Protein AF-0000000080770402 (afdb_homodimer)

Solvent-accessible surface area (backbone atoms only — not comparable to full-atom values): 16899 Å² total; per-residue (Å²): 116,80,45,74,47,73,62,52,79,88,38,42,67,64,48,10,52,50,51,23,50,49,36,31,72,78,62,28,70,90,69,31,41,62,67,58,24,40,51,41,33,67,66,49,50,90,33,95,74,36,14,45,48,42,38,36,25,25,46,92,86,38,78,46,31,39,34,24,29,29,36,37,53,82,37,80,90,80,22,24,30,26,38,44,72,46,78,47,58,41,77,90,46,60,91,69,52,51,66,59,51,48,53,30,52,49,36,44,50,23,50,74,70,47,19,50,29,43,31,39,69,44,51,69,83,38,58,67,60,52,51,49,42,53,71,77,62,53,38,77,56,79,62,54,43,41,35,37,32,42,60,69,58,28,54,51,50,37,71,102,116,78,44,72,46,73,62,53,80,87,38,42,67,61,48,11,52,51,52,22,50,49,35,32,72,77,61,29,71,90,68,33,40,64,68,58,23,40,52,42,34,66,66,48,50,88,34,94,73,37,13,47,48,41,39,35,26,25,46,92,86,38,78,46,32,40,33,23,28,27,36,37,54,83,37,79,91,82,22,24,32,26,38,45,71,45,78,46,57,40,78,90,45,61,90,69,51,51,66,58,53,48,52,31,51,50,37,44,51,22,50,75,70,48,19,52,29,43,34,36,67,45,50,70,84,39,59,68,60,54,53,50,41,53,71,76,63,54,38,75,56,79,62,55,43,41,36,36,35,40,60,68,58,29,54,50,50,38,71,102

Organism: Chromobacterium violaceum (strain ATCC 12472 / DSM 30191 / JCM 1249 / CCUG 213 / NBRC 12614 / NCIMB 9131 / NCTC 9757 / MK) (NCBI:txid243365)

pLDDT: mean 95.45, std 3.23, range [83.5, 98.81]

Nearest PDB structures (foldseek):
  3i9s-assembly1_B  TM=9.562E-01  e=4.310E-18  Vibrio cholerae
  2fe7-assembly1_B  TM=8.164E-01  e=2.016E-13  Pseudomonas aeruginosa UCBPP-PA14
  8a9n-assembly1_B  TM=8.696E-01  e=4.941E-11  Acinetobacter baumannii
  8a9o-assembly1_A  TM=8.507E-01  e=2.059E-11  Acinetobacter baumannii
  4yfj-assembly1_A  TM=7.970E-01  e=1.329E-11  Pseudomonas aeruginosa

Radius of gyration: 19.39 Å; Cα contacts (8 Å, |Δi|>4): 618; chains: 2; bounding box: 42×57×45 Å

Structure (mmCIF, N/CA/C/O backbone):
data_AF-0000000080770402-model_v1
#
loop_
_entity.id
_entity.type
_entity.pdbx_description
1 polymer 'Probable acetyltransferase'
#
loop_
_atom_site.group_PDB
_atom_site.id
_atom_site.type_symbol
_atom_site.label_atom_id
_atom_site.label_alt_id
_atom_site.label_comp_id
_atom_site.label_asym_id
_atom_site.label_entity_id
_atom_site.label_seq_id
_atom_site.pdbx_PDB_ins_code
_atom_site.Cartn_x
_atom_site.Cartn_y
_atom_site.Cartn_z
_atom_site.occupancy
_atom_site.B_iso_or_equiv
_atom_site.auth_seq_id
_atom_site.auth_comp_id
_atom_site.auth_asym_id
_atom_site.auth_atom_id
_atom_site.pdbx_PDB_model_num
ATOM 1 N N . MET A 1 1 ? -9.969 -28.453 -7.789 1 88.5 1 MET A N 1
ATOM 2 C CA . MET A 1 1 ? -10.57 -27.219 -7.316 1 88.5 1 MET A CA 1
ATOM 3 C C . MET A 1 1 ? -9.523 -26.312 -6.66 1 88.5 1 MET A C 1
ATOM 5 O O . MET A 1 1 ? -8.602 -26.812 -6.008 1 88.5 1 MET A O 1
ATOM 9 N N . ILE A 1 2 ? -9.555 -25.016 -6.926 1 95 2 ILE A N 1
ATOM 10 C CA . ILE A 1 2 ? -8.586 -24.094 -6.352 1 95 2 ILE A CA 1
ATOM 11 C C . ILE A 1 2 ? -9.125 -23.531 -5.035 1 95 2 ILE A C 1
ATOM 13 O O . ILE A 1 2 ? -10.281 -23.109 -4.965 1 95 2 ILE A O 1
ATOM 17 N N . THR A 1 3 ? -8.375 -23.641 -3.99 1 96.88 3 THR A N 1
ATOM 18 C CA . THR A 1 3 ? -8.711 -23.047 -2.703 1 96.88 3 THR A CA 1
ATOM 19 C C . THR A 1 3 ? -7.754 -21.906 -2.361 1 96.88 3 THR A C 1
ATOM 21 O O . THR A 1 3 ? -6.633 -21.859 -2.873 1 96.88 3 THR A O 1
ATOM 24 N N . THR A 1 4 ? -8.242 -20.969 -1.589 1 98.06 4 THR A N 1
ATOM 25 C CA . THR A 1 4 ? -7.414 -19.859 -1.163 1 98.06 4 THR A CA 1
ATOM 26 C C . THR A 1 4 ? -7.414 -19.719 0.357 1 98.06 4 THR A C 1
ATOM 28 O O . THR A 1 4 ? -8.414 -20.031 1.011 1 98.06 4 THR A O 1
ATOM 31 N N . ARG A 1 5 ? -6.336 -19.297 0.905 1 98.06 5 ARG A N 1
ATOM 32 C CA . ARG A 1 5 ? -6.242 -19.016 2.334 1 98.06 5 ARG A CA 1
ATOM 33 C C . ARG A 1 5 ? -5.137 -18.016 2.619 1 98.06 5 ARG A C 1
ATOM 35 O O . ARG A 1 5 ? -4.188 -17.891 1.844 1 98.06 5 ARG A O 1
ATOM 42 N N . LEU A 1 6 ? -5.246 -17.391 3.756 1 98.25 6 LEU A N 1
ATOM 43 C CA . LEU A 1 6 ? -4.188 -16.484 4.195 1 98.25 6 LEU A CA 1
ATOM 44 C C . LEU A 1 6 ? -2.961 -17.266 4.648 1 98.25 6 LEU A C 1
ATOM 46 O O . LEU A 1 6 ? -3.084 -18.266 5.348 1 98.25 6 LEU A O 1
ATOM 50 N N . ALA A 1 7 ? -1.814 -16.812 4.238 1 98.12 7 ALA A N 1
ATOM 51 C CA . ALA A 1 7 ? -0.564 -17.391 4.73 1 98.12 7 ALA A CA 1
ATOM 52 C C . ALA A 1 7 ? -0.346 -17.047 6.203 1 98.12 7 ALA A C 1
ATOM 54 O O . ALA A 1 7 ? -0.859 -16.031 6.695 1 98.12 7 ALA A O 1
ATOM 55 N N . THR A 1 8 ? 0.328 -17.875 6.891 1 97.31 8 THR A N 1
ATOM 56 C CA . THR A 1 8 ? 0.759 -17.688 8.273 1 97.31 8 THR A CA 1
ATOM 57 C C . THR A 1 8 ? 2.273 -17.828 8.391 1 97.31 8 THR A C 1
ATOM 59 O O . THR A 1 8 ? 2.939 -18.25 7.438 1 97.31 8 THR A O 1
ATOM 62 N N . PRO A 1 9 ? 2.812 -17.453 9.539 1 97.19 9 PRO A N 1
ATOM 63 C CA . PRO A 1 9 ? 4.258 -17.609 9.711 1 97.19 9 PRO A CA 1
ATOM 64 C C . PRO A 1 9 ? 4.727 -19.047 9.484 1 97.19 9 PRO A C 1
ATOM 66 O O . PRO A 1 9 ? 5.875 -19.266 9.086 1 97.19 9 PRO A O 1
ATOM 69 N N . ALA A 1 10 ? 3.879 -19.984 9.609 1 97.31 10 ALA A N 1
ATOM 70 C CA . ALA A 1 10 ? 4.219 -21.375 9.367 1 97.31 10 ALA A CA 1
ATOM 71 C C . ALA A 1 10 ? 4.484 -21.625 7.887 1 97.31 10 ALA A C 1
ATOM 73 O O . ALA A 1 10 ? 5.078 -22.656 7.52 1 97.31 10 ALA A O 1
ATOM 74 N N . ASP A 1 11 ? 4.09 -20.703 7.035 1 97.31 11 ASP A N 1
ATOM 75 C CA . ASP A 1 11 ? 4.23 -20.859 5.594 1 97.31 11 ASP A CA 1
ATOM 76 C C . ASP A 1 11 ? 5.504 -20.203 5.082 1 97.31 11 ASP A C 1
ATOM 78 O O . ASP A 1 11 ? 5.734 -20.125 3.873 1 97.31 11 ASP A O 1
ATOM 82 N N . THR A 1 12 ? 6.348 -19.75 5.969 1 97.12 12 THR A N 1
ATOM 83 C CA . THR A 1 12 ? 7.492 -18.938 5.57 1 97.12 12 THR A CA 1
ATOM 84 C C . THR A 1 12 ? 8.367 -19.703 4.578 1 97.12 12 THR A C 1
ATOM 86 O O . THR A 1 12 ? 8.828 -19.125 3.586 1 97.12 12 THR A O 1
ATOM 89 N N . ALA A 1 13 ? 8.586 -20.984 4.773 1 95.5 13 ALA A N 1
ATOM 90 C CA . ALA A 1 13 ? 9.414 -21.781 3.869 1 95.5 13 ALA A CA 1
ATOM 91 C C . ALA A 1 13 ? 8.766 -21.906 2.494 1 95.5 13 ALA A C 1
ATOM 93 O O . ALA A 1 13 ? 9.438 -21.766 1.47 1 95.5 13 ALA A O 1
ATOM 94 N N . ALA A 1 14 ? 7.496 -22.172 2.496 1 94.56 14 ALA A N 1
ATOM 95 C CA . ALA A 1 14 ? 6.766 -22.266 1.235 1 94.56 14 ALA A CA 1
ATOM 96 C C . ALA A 1 14 ? 6.781 -20.922 0.493 1 94.56 14 ALA A C 1
ATOM 98 O O . ALA A 1 14 ? 6.914 -20.891 -0.733 1 94.56 14 ALA A O 1
ATOM 99 N N . LEU A 1 15 ? 6.699 -19.844 1.245 1 97.12 15 LEU A N 1
ATOM 100 C CA . LEU A 1 15 ? 6.723 -18.5 0.657 1 97.12 15 LEU A CA 1
ATOM 101 C C . LEU A 1 15 ? 8.094 -18.188 0.076 1 97.12 15 LEU A C 1
ATOM 103 O O . LEU A 1 15 ? 8.203 -17.578 -0.992 1 97.12 15 LEU A O 1
ATOM 107 N N . ALA A 1 16 ? 9.109 -18.625 0.762 1 97 16 ALA A N 1
ATOM 108 C CA . ALA A 1 16 ? 10.469 -18.438 0.253 1 97 16 ALA A CA 1
ATOM 109 C C . ALA A 1 16 ? 10.633 -19.109 -1.11 1 97 16 ALA A C 1
ATOM 111 O O . ALA A 1 16 ? 11.234 -18.531 -2.021 1 97 16 ALA A O 1
ATOM 112 N N . GLU A 1 17 ? 10.102 -20.266 -1.184 1 94.88 17 GLU A N 1
ATOM 113 C CA . GLU A 1 17 ? 10.18 -21 -2.447 1 94.88 17 GLU A CA 1
ATOM 114 C C . GLU A 1 17 ? 9.398 -20.281 -3.547 1 94.88 17 GLU A C 1
ATOM 116 O O . GLU A 1 17 ? 9.875 -20.172 -4.68 1 94.88 17 GLU A O 1
ATOM 121 N N . LEU A 1 18 ? 8.242 -19.766 -3.266 1 94.5 18 LEU A N 1
ATOM 122 C CA . LEU A 1 18 ? 7.434 -19.031 -4.238 1 94.5 18 LEU A CA 1
ATOM 123 C C . LEU A 1 18 ? 8.141 -17.766 -4.684 1 94.5 18 LEU A C 1
ATOM 125 O O . LEU A 1 18 ? 8.141 -17.422 -5.871 1 94.5 18 LEU A O 1
ATOM 129 N N . LEU A 1 19 ? 8.703 -17.078 -3.738 1 95.69 19 LEU A N 1
ATOM 130 C CA . LEU A 1 19 ? 9.43 -15.852 -4.059 1 95.69 19 LEU A CA 1
ATOM 131 C C . LEU A 1 19 ? 10.617 -16.141 -4.969 1 95.69 19 LEU A C 1
ATOM 133 O O . LEU A 1 19 ? 10.914 -15.375 -5.883 1 95.69 19 LEU A O 1
ATOM 137 N N . TYR A 1 20 ? 11.273 -17.297 -4.688 1 95.25 20 TYR A N 1
ATOM 138 C CA . TYR A 1 20 ? 12.352 -17.75 -5.562 1 95.25 20 TYR A CA 1
ATOM 139 C C . TYR A 1 20 ? 11.844 -17.984 -6.977 1 95.25 20 TYR A C 1
ATOM 141 O O . TYR A 1 20 ? 12.461 -17.562 -7.949 1 95.25 20 TYR A O 1
ATOM 149 N N . GLN A 1 21 ? 10.719 -18.609 -7.09 1 92.44 21 GLN A N 1
ATOM 150 C CA . GLN A 1 21 ? 10.133 -18.922 -8.398 1 92.44 21 GLN A CA 1
ATOM 151 C C . GLN A 1 21 ? 9.734 -17.641 -9.125 1 92.44 21 GLN A C 1
ATOM 153 O O . GLN A 1 21 ? 9.859 -17.547 -10.352 1 92.44 21 GLN A O 1
ATOM 158 N N . ILE A 1 22 ? 9.219 -16.656 -8.398 1 92.56 22 ILE A N 1
ATOM 159 C CA . ILE A 1 22 ? 8.859 -15.367 -8.969 1 92.56 22 ILE A CA 1
ATOM 160 C C . ILE A 1 22 ? 10.102 -14.711 -9.586 1 92.56 22 ILE A C 1
ATOM 162 O O . ILE A 1 22 ? 10.078 -14.289 -10.742 1 92.56 22 ILE A O 1
ATOM 166 N N . ASP A 1 23 ? 11.148 -14.664 -8.805 1 93.12 23 ASP A N 1
ATOM 167 C CA . ASP A 1 23 ? 12.391 -14.062 -9.297 1 93.12 23 ASP A CA 1
ATOM 168 C C . ASP A 1 23 ? 12.922 -14.812 -10.516 1 93.12 23 ASP A C 1
ATOM 170 O O . ASP A 1 23 ? 13.391 -14.203 -11.469 1 93.12 23 ASP A O 1
ATOM 174 N N . LEU A 1 24 ? 12.844 -16.141 -10.43 1 92.44 24 LEU A N 1
ATOM 175 C CA . LEU A 1 24 ? 13.312 -16.969 -11.531 1 92.44 24 LEU A CA 1
ATOM 176 C C . LEU A 1 24 ? 12.523 -16.672 -12.805 1 92.44 24 LEU A C 1
ATOM 178 O O . LEU A 1 24 ? 13.109 -16.547 -13.883 1 92.44 24 LEU A O 1
ATOM 182 N N . HIS A 1 25 ? 11.273 -16.531 -12.656 1 89 25 HIS A N 1
ATOM 183 C CA . HIS A 1 25 ? 10.375 -16.297 -13.789 1 89 25 HIS A CA 1
ATOM 184 C C . HIS A 1 25 ? 10.602 -14.922 -14.398 1 89 25 HIS A C 1
ATOM 186 O O . HIS A 1 25 ? 10.711 -14.789 -15.617 1 89 25 HIS A O 1
ATOM 192 N N . TYR A 1 26 ? 10.727 -13.883 -13.602 1 87.25 26 TYR A N 1
ATOM 193 C CA . TYR A 1 26 ? 10.711 -12.516 -14.102 1 87.25 26 TYR A CA 1
ATOM 194 C C . TYR A 1 26 ? 12.125 -12.031 -14.406 1 87.25 26 TYR A C 1
ATOM 196 O O . TYR A 1 26 ? 12.32 -11.195 -15.297 1 87.25 26 TYR A O 1
ATOM 204 N N . PHE A 1 27 ? 13.094 -12.602 -13.625 1 89.81 27 PHE A N 1
ATOM 205 C CA . PHE A 1 27 ? 14.422 -12.008 -13.734 1 89.81 27 PHE A CA 1
ATOM 206 C C . PHE A 1 27 ? 15.453 -13.055 -14.156 1 89.81 27 PHE A C 1
ATOM 208 O O . PHE A 1 27 ? 16.594 -12.711 -14.492 1 89.81 27 PHE A O 1
ATOM 215 N N . GLY A 1 28 ? 15.102 -14.383 -14.141 1 90.56 28 GLY A N 1
ATOM 216 C CA . GLY A 1 28 ? 15.977 -15.445 -14.617 1 90.56 28 GLY A CA 1
ATOM 217 C C . GLY A 1 28 ? 16.906 -15.984 -13.547 1 90.56 28 GLY A C 1
ATOM 218 O O . GLY A 1 28 ? 16.906 -15.492 -12.422 1 90.56 28 GLY A O 1
ATOM 219 N N . PRO A 1 29 ? 17.625 -17 -13.906 1 90.31 29 PRO A N 1
ATOM 220 C CA . PRO A 1 29 ? 18.438 -17.719 -12.93 1 90.31 29 PRO A CA 1
ATOM 221 C C . PRO A 1 29 ? 19.609 -16.891 -12.414 1 90.31 29 PRO A C 1
ATOM 223 O O . PRO A 1 29 ? 20.172 -17.188 -11.359 1 90.31 29 PRO A O 1
ATOM 226 N N . GLY A 1 30 ? 20.047 -15.906 -13.117 1 89.62 30 GLY A N 1
ATOM 227 C CA . GLY A 1 30 ? 21.156 -15.062 -12.688 1 89.62 30 GLY A CA 1
ATOM 228 C C . GLY A 1 30 ? 20.797 -14.188 -11.492 1 89.62 30 GLY A C 1
ATOM 229 O O . GLY A 1 30 ? 21.688 -13.75 -10.758 1 89.62 30 GLY A O 1
ATOM 230 N N . ARG A 1 31 ? 19.562 -13.969 -11.336 1 88.12 31 ARG A N 1
ATOM 231 C CA . ARG A 1 31 ? 19.125 -13.07 -10.281 1 88.12 31 ARG A CA 1
ATOM 232 C C . ARG A 1 31 ? 18.391 -13.836 -9.18 1 88.12 31 ARG A C 1
ATOM 234 O O . ARG A 1 31 ? 18.297 -13.359 -8.047 1 88.12 31 ARG A O 1
ATOM 241 N N . ALA A 1 32 ? 17.938 -15.086 -9.539 1 93.69 32 ALA A N 1
ATOM 242 C CA . ALA A 1 32 ? 17.188 -15.906 -8.578 1 93.69 32 ALA A CA 1
ATOM 243 C C . ALA A 1 32 ? 18.141 -16.734 -7.707 1 93.69 32 ALA A C 1
ATOM 245 O O . ALA A 1 32 ? 19.094 -17.312 -8.211 1 93.69 32 ALA A O 1
ATOM 246 N N . CYS A 1 33 ? 17.938 -16.656 -6.398 1 95.69 33 CYS A N 1
ATOM 247 C CA . CYS A 1 33 ? 18.734 -17.391 -5.422 1 95.69 33 CYS A CA 1
ATOM 248 C C . CYS A 1 33 ? 17.859 -17.922 -4.285 1 95.69 33 CYS A C 1
ATOM 250 O O . CYS A 1 33 ? 17.281 -17.125 -3.535 1 95.69 33 CYS A O 1
ATOM 252 N N . ARG A 1 34 ? 17.875 -19.266 -4.125 1 96.19 34 ARG A N 1
ATOM 253 C CA . ARG A 1 34 ? 17 -19.875 -3.129 1 96.19 34 ARG A CA 1
ATOM 254 C C . ARG A 1 34 ? 17.375 -19.422 -1.72 1 96.19 34 ARG A C 1
ATOM 256 O O . ARG A 1 34 ? 16.5 -19.094 -0.915 1 96.19 34 ARG A O 1
ATOM 263 N N . GLN A 1 35 ? 18.625 -19.391 -1.534 1 96.88 35 GLN A N 1
ATOM 264 C CA . GLN A 1 35 ? 19.094 -19 -0.21 1 96.88 35 GLN A CA 1
ATOM 265 C C . GLN A 1 35 ? 18.734 -17.547 0.084 1 96.88 35 GLN A C 1
ATOM 267 O O . GLN A 1 35 ? 18.312 -17.219 1.191 1 96.88 35 GLN A O 1
ATOM 272 N N . ALA A 1 36 ? 18.906 -16.703 -0.874 1 96.62 36 ALA A N 1
ATOM 273 C CA . ALA A 1 36 ? 18.562 -15.297 -0.707 1 96.62 36 ALA A CA 1
ATOM 274 C C . ALA A 1 36 ? 17.062 -15.117 -0.495 1 96.62 36 ALA A C 1
ATOM 276 O O . ALA A 1 36 ? 16.625 -14.297 0.323 1 96.62 36 ALA A O 1
ATOM 277 N N . SER A 1 37 ? 16.312 -15.906 -1.189 1 97 37 SER A N 1
ATOM 278 C CA . SER A 1 37 ? 14.859 -15.859 -1.039 1 97 37 SER A CA 1
ATOM 279 C C . SER A 1 37 ? 14.438 -16.297 0.357 1 97 37 SER A C 1
ATOM 281 O O . SER A 1 37 ? 13.516 -15.719 0.943 1 97 37 SER A O 1
ATOM 283 N N . ALA A 1 38 ? 15.086 -17.328 0.844 1 97.5 38 ALA A N 1
ATOM 284 C CA . ALA A 1 38 ? 14.781 -17.828 2.186 1 97.5 38 ALA A CA 1
ATOM 285 C C . ALA A 1 38 ? 15.086 -16.766 3.24 1 97.5 38 ALA A C 1
ATOM 287 O O . ALA A 1 38 ? 14.273 -16.516 4.137 1 97.5 38 ALA A O 1
ATOM 288 N N . ARG A 1 39 ? 16.203 -16.125 3.102 1 97.19 39 ARG A N 1
ATOM 289 C CA . ARG A 1 39 ? 16.594 -15.062 4.023 1 97.19 39 ARG A CA 1
ATOM 290 C C . ARG A 1 39 ? 15.633 -13.875 3.912 1 97.19 39 ARG A C 1
ATOM 292 O O . ARG A 1 39 ? 15.25 -13.281 4.926 1 97.19 39 ARG A O 1
ATOM 299 N N . TYR A 1 40 ? 15.305 -13.594 2.713 1 96.69 40 TYR A N 1
ATOM 300 C CA . TYR A 1 40 ? 14.406 -12.492 2.412 1 96.69 40 TYR A CA 1
ATOM 301 C C . TYR A 1 40 ? 13.039 -12.703 3.061 1 96.69 40 TYR A C 1
ATOM 303 O O . TYR A 1 40 ? 12.531 -11.828 3.762 1 96.69 40 TYR A O 1
ATOM 311 N N . ALA A 1 41 ? 12.492 -13.875 2.896 1 97.38 41 ALA A N 1
ATOM 312 C CA . ALA A 1 41 ? 11.188 -14.203 3.469 1 97.38 41 ALA A CA 1
ATOM 313 C C . ALA A 1 41 ? 11.227 -14.148 4.992 1 97.38 41 ALA A C 1
ATOM 315 O O . ALA A 1 41 ? 10.336 -13.578 5.621 1 97.38 41 ALA A O 1
ATOM 316 N N . ALA A 1 42 ? 12.273 -14.664 5.508 1 96.62 42 ALA A N 1
ATOM 317 C CA . ALA A 1 42 ? 12.414 -14.711 6.961 1 96.62 42 ALA A CA 1
ATOM 318 C C . ALA A 1 42 ? 12.57 -13.312 7.539 1 96.62 42 ALA A C 1
ATOM 320 O O . ALA A 1 42 ? 12.055 -13.023 8.625 1 96.62 42 ALA A O 1
ATOM 321 N N . ASP A 1 43 ? 13.234 -12.484 6.812 1 96.44 43 ASP A N 1
ATOM 322 C CA . ASP A 1 43 ? 13.586 -11.164 7.309 1 96.44 43 ASP A CA 1
ATOM 323 C C . ASP A 1 43 ? 12.43 -10.18 7.121 1 96.44 43 ASP A C 1
ATOM 325 O O . ASP A 1 43 ? 12.242 -9.273 7.934 1 96.44 43 ASP A O 1
ATOM 329 N N . LYS A 1 44 ? 11.711 -10.352 6.07 1 96.81 44 LYS A N 1
ATOM 330 C CA . LYS A 1 44 ? 10.828 -9.266 5.668 1 96.81 44 LYS A CA 1
ATOM 331 C C . LYS A 1 44 ? 9.367 -9.609 5.953 1 96.81 44 LYS A C 1
ATOM 333 O O . LYS A 1 44 ? 8.57 -8.727 6.273 1 96.81 44 LYS A O 1
ATOM 338 N N . LEU A 1 45 ? 9.023 -10.898 5.887 1 96.69 45 LEU A N 1
ATOM 339 C CA . LEU A 1 45 ? 7.617 -11.273 6 1 96.69 45 LEU A CA 1
ATOM 340 C C . LEU A 1 45 ? 7.238 -11.531 7.453 1 96.69 45 LEU A C 1
ATOM 342 O O . LEU A 1 45 ? 8.062 -12.008 8.234 1 96.69 45 LEU A O 1
ATOM 346 N N . PHE A 1 46 ? 6.031 -11.195 7.812 1 95.62 46 PHE A N 1
ATOM 347 C CA . PHE A 1 46 ? 5.43 -11.453 9.117 1 95.62 46 PHE A CA 1
ATOM 348 C C . PHE A 1 46 ? 6.203 -10.75 10.219 1 95.62 46 PHE A C 1
ATOM 350 O O . PHE A 1 46 ? 6.273 -11.242 11.352 1 95.62 46 PHE A O 1
ATOM 357 N N . GLN A 1 47 ? 6.891 -9.656 9.859 1 93.88 47 GLN A N 1
ATOM 358 C CA . GLN A 1 47 ? 7.574 -8.789 10.805 1 93.88 47 GLN A CA 1
ATOM 359 C C . GLN A 1 47 ? 6.699 -7.598 11.188 1 93.88 47 GLN A C 1
ATOM 361 O O . GLN A 1 47 ? 5.773 -7.238 10.461 1 93.88 47 GLN A O 1
ATOM 366 N N . PRO A 1 48 ? 6.996 -6.957 12.305 1 89.44 48 PRO A N 1
ATOM 367 C CA . PRO A 1 48 ? 6.188 -5.82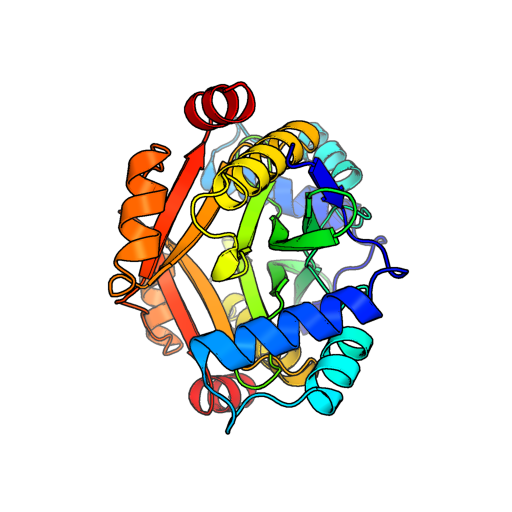 12.75 1 89.44 48 PRO A CA 1
ATOM 368 C C . PRO A 1 48 ? 6.176 -4.672 11.742 1 89.44 48 PRO A C 1
ATOM 370 O O . PRO A 1 48 ? 5.203 -3.918 11.672 1 89.44 48 PRO A O 1
ATOM 373 N N . HIS A 1 49 ? 7.242 -4.566 10.961 1 91.12 49 HIS A N 1
ATOM 374 C CA . HIS A 1 49 ? 7.312 -3.467 10.008 1 91.12 49 HIS A CA 1
ATOM 375 C C . HIS A 1 49 ? 6.645 -3.838 8.688 1 91.12 49 HIS A C 1
ATOM 377 O O . HIS A 1 49 ? 6.402 -2.973 7.844 1 91.12 49 HIS A O 1
ATOM 383 N N . CYS A 1 50 ? 6.375 -5.145 8.562 1 93.31 50 CYS A N 1
ATOM 384 C CA . CYS A 1 50 ? 5.828 -5.645 7.309 1 93.31 50 CYS A CA 1
ATOM 385 C C . CYS A 1 50 ? 4.344 -5.32 7.195 1 93.31 50 CYS A C 1
ATOM 387 O O . CYS A 1 50 ? 3.539 -5.777 8.008 1 93.31 50 CYS A O 1
ATOM 389 N N . GLY A 1 51 ? 4.004 -4.641 6.102 1 94.19 51 GLY A N 1
ATOM 390 C CA . GLY A 1 51 ? 2.623 -4.238 5.887 1 94.19 51 GLY A CA 1
ATOM 391 C C . GLY A 1 51 ? 1.847 -5.211 5.02 1 94.19 51 GLY A C 1
ATOM 392 O O . GLY A 1 51 ? 0.667 -4.996 4.738 1 94.19 51 GLY A O 1
ATOM 393 N N . VAL A 1 52 ? 2.5 -6.355 4.715 1 96.88 52 VAL A N 1
ATOM 394 C CA . VAL A 1 52 ? 1.839 -7.172 3.697 1 96.88 52 VAL A CA 1
ATOM 395 C C . VAL A 1 52 ? 1.202 -8.398 4.352 1 96.88 52 VAL A C 1
ATOM 397 O O . VAL A 1 52 ? 1.709 -8.906 5.352 1 96.88 52 VAL A O 1
ATOM 400 N N . GLN A 1 53 ? 0.113 -8.773 3.871 1 97.81 53 GLN A N 1
ATOM 401 C CA . GLN A 1 53 ? -0.49 -10.094 3.998 1 97.81 53 GLN A CA 1
ATOM 402 C C . GLN A 1 53 ? -0.409 -10.859 2.682 1 97.81 53 GLN A C 1
ATOM 404 O O . GLN A 1 53 ? -0.128 -10.281 1.633 1 97.81 53 GLN A O 1
ATOM 409 N N . ILE A 1 54 ? -0.522 -12.18 2.809 1 98.5 54 ILE A N 1
ATOM 410 C CA . ILE A 1 54 ? -0.356 -12.992 1.612 1 98.5 54 ILE A CA 1
ATOM 411 C C . ILE A 1 54 ? -1.513 -13.984 1.501 1 98.5 54 ILE A C 1
ATOM 413 O O . ILE A 1 54 ? -1.826 -14.695 2.461 1 98.5 54 ILE A O 1
ATOM 417 N N . MET A 1 55 ? -2.203 -13.961 0.391 1 98.75 55 MET A N 1
ATOM 418 C CA . MET A 1 55 ? -3.211 -14.953 0.032 1 98.75 55 MET A CA 1
ATOM 419 C C . MET A 1 55 ? -2.611 -16.047 -0.849 1 98.75 55 MET A C 1
ATOM 421 O O . MET A 1 55 ? -1.993 -15.75 -1.874 1 98.75 55 MET A O 1
ATOM 425 N N . LEU A 1 56 ? -2.748 -17.281 -0.434 1 98.44 56 LEU A N 1
ATOM 426 C CA . LEU A 1 56 ? -2.238 -18.422 -1.197 1 98.44 56 LEU A CA 1
ATOM 427 C C . LEU A 1 56 ? -3.357 -19.078 -1.991 1 98.44 56 LEU A C 1
ATOM 429 O O . LEU A 1 56 ? -4.492 -19.172 -1.518 1 98.44 56 LEU A O 1
ATOM 433 N N . ALA A 1 57 ? -3.053 -19.453 -3.176 1 97.94 57 ALA A N 1
ATOM 434 C CA . ALA A 1 57 ? -3.902 -20.344 -3.957 1 97.94 57 ALA A CA 1
ATOM 435 C C . ALA A 1 57 ? -3.338 -21.766 -3.977 1 97.94 57 ALA A C 1
ATOM 437 O O . ALA A 1 57 ? -2.154 -21.969 -4.262 1 97.94 57 ALA A O 1
ATOM 438 N N . GLU A 1 58 ? -4.18 -22.719 -3.727 1 96.94 58 GLU A N 1
ATOM 439 C CA . GLU A 1 58 ? -3.742 -24.109 -3.645 1 96.94 58 GLU A CA 1
ATOM 440 C C . GLU A 1 58 ? -4.633 -25.031 -4.488 1 96.94 58 GLU A C 1
ATOM 442 O O . GLU A 1 58 ? -5.836 -24.781 -4.605 1 96.94 58 GLU A O 1
ATOM 447 N N . ARG A 1 59 ? -4.004 -25.969 -5.09 1 94.69 59 ARG A N 1
ATOM 448 C CA . ARG A 1 59 ? -4.668 -27.062 -5.781 1 94.69 59 ARG A CA 1
ATOM 449 C C . ARG A 1 59 ? -4.199 -28.406 -5.246 1 94.69 59 ARG A C 1
ATOM 451 O O . ARG A 1 59 ? -3.006 -28.719 -5.297 1 94.69 59 ARG A O 1
ATOM 458 N N . GLU A 1 60 ? -5.137 -29.203 -4.68 1 91.62 60 GLU A N 1
ATOM 459 C CA . GLU A 1 60 ? -4.828 -30.531 -4.133 1 91.62 60 GLU A CA 1
ATOM 460 C C . GLU A 1 60 ? -3.717 -30.438 -3.092 1 91.62 60 GLU A C 1
ATOM 462 O O . GLU A 1 60 ? -2.768 -31.234 -3.129 1 91.62 60 GLU A O 1
ATOM 467 N N . GLY A 1 61 ? -3.725 -29.312 -2.35 1 89.19 61 GLY A N 1
ATOM 468 C CA . GLY A 1 61 ? -2.803 -29.172 -1.234 1 89.19 61 GLY A CA 1
ATOM 469 C C . GLY A 1 61 ? -1.473 -28.562 -1.636 1 89.19 61 GLY A C 1
ATOM 470 O O . GLY A 1 61 ? -0.611 -28.328 -0.788 1 89.19 61 GLY A O 1
ATOM 471 N N . VAL A 1 62 ? -1.347 -28.328 -2.926 1 91.5 62 VAL A N 1
ATOM 472 C CA . VAL A 1 62 ? -0.101 -27.75 -3.424 1 91.5 62 VAL A CA 1
ATOM 473 C C . VAL A 1 62 ? -0.302 -26.266 -3.729 1 91.5 62 VAL A C 1
ATOM 475 O O . VAL A 1 62 ? -1.25 -25.891 -4.422 1 91.5 62 VAL A O 1
ATOM 478 N N . THR A 1 63 ? 0.587 -25.422 -3.219 1 94.56 63 THR A N 1
ATOM 479 C CA . THR A 1 63 ? 0.516 -23.984 -3.498 1 94.56 63 THR A CA 1
ATOM 480 C C . THR A 1 63 ? 0.891 -23.703 -4.949 1 94.56 63 THR A C 1
ATOM 482 O O . THR A 1 63 ? 1.951 -24.125 -5.418 1 94.56 63 THR A O 1
ATOM 485 N N . ILE A 1 64 ? 0.017 -22.953 -5.66 1 94.62 64 ILE A N 1
ATOM 486 C CA . ILE A 1 64 ? 0.273 -22.734 -7.082 1 94.62 64 ILE A CA 1
ATOM 487 C C . ILE A 1 64 ? 0.329 -21.234 -7.371 1 94.62 64 ILE A C 1
ATOM 489 O O . ILE A 1 64 ? 0.6 -20.828 -8.5 1 94.62 64 ILE A O 1
ATOM 493 N N . GLY A 1 65 ? 0.088 -20.406 -6.375 1 96.25 65 GLY A N 1
ATOM 494 C CA . GLY A 1 65 ? 0.123 -18.969 -6.578 1 96.25 65 GLY A CA 1
ATOM 495 C C . GLY A 1 65 ? -0.051 -18.172 -5.293 1 96.25 65 GLY A C 1
ATOM 496 O O . GLY A 1 65 ? -0.293 -18.75 -4.23 1 96.25 65 GLY A O 1
ATOM 497 N N . LEU A 1 66 ? 0.139 -16.875 -5.434 1 98.06 66 LEU A N 1
ATOM 498 C CA . LEU A 1 66 ? -0.041 -16 -4.285 1 98.06 66 LEU A CA 1
ATOM 499 C C . LEU A 1 66 ? -0.418 -14.594 -4.73 1 98.06 66 LEU A C 1
ATOM 501 O O . LEU A 1 66 ? -0.22 -14.234 -5.895 1 98.06 66 LEU A O 1
ATOM 505 N N . ALA A 1 67 ? -1.036 -13.883 -3.896 1 98.5 67 ALA A N 1
ATOM 506 C CA . ALA A 1 67 ? -1.188 -12.438 -3.969 1 98.5 67 ALA A CA 1
ATOM 507 C C . ALA A 1 67 ? -0.712 -11.766 -2.682 1 98.5 67 ALA A C 1
ATOM 509 O O . ALA A 1 67 ? -1.067 -12.203 -1.583 1 98.5 67 ALA A O 1
ATOM 510 N N . THR A 1 68 ? 0.167 -10.82 -2.807 1 98.38 68 THR A N 1
ATOM 511 C CA . THR A 1 68 ? 0.546 -10.016 -1.653 1 98.38 68 THR A CA 1
ATOM 512 C C . THR A 1 68 ? -0.241 -8.703 -1.625 1 98.38 68 THR A C 1
ATOM 514 O O . THR A 1 68 ? -0.498 -8.109 -2.672 1 98.38 68 THR A O 1
ATOM 517 N N . PHE A 1 69 ? -0.677 -8.289 -0.411 1 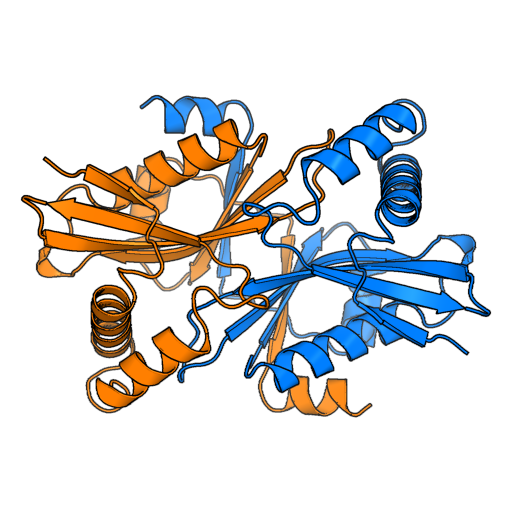98.69 69 PHE A N 1
ATOM 518 C CA . PHE A 1 69 ? -1.547 -7.125 -0.322 1 98.69 69 PHE A CA 1
ATOM 519 C C . PHE A 1 69 ? -1.454 -6.488 1.059 1 98.69 69 PHE A C 1
ATOM 521 O O . PHE A 1 69 ? -0.875 -7.066 1.979 1 98.69 69 PHE A O 1
ATOM 528 N N . SER A 1 70 ? -1.958 -5.305 1.156 1 98.44 70 SER A N 1
ATOM 529 C CA . SER A 1 70 ? -2.088 -4.605 2.432 1 98.44 70 SER A CA 1
ATOM 530 C C . SER A 1 70 ? -3.416 -3.861 2.52 1 98.44 70 SER A C 1
ATOM 532 O O . SER A 1 70 ? -3.951 -3.412 1.504 1 98.44 70 SER A O 1
ATOM 534 N N . LEU A 1 71 ? -3.941 -3.812 3.703 1 98.12 71 LEU A N 1
ATOM 535 C CA . LEU A 1 71 ? -5.07 -2.928 3.977 1 98.12 71 LEU A CA 1
ATOM 536 C C . LEU A 1 71 ? -4.586 -1.555 4.43 1 98.12 71 LEU A C 1
ATOM 538 O O . LEU A 1 71 ? -3.887 -1.439 5.438 1 98.12 71 LEU A O 1
ATOM 542 N N . LEU A 1 72 ? -4.949 -0.598 3.635 1 97.69 72 LEU A N 1
ATOM 543 C CA . LEU A 1 72 ? -4.469 0.762 3.852 1 97.69 72 LEU A CA 1
ATOM 544 C C . LEU A 1 72 ? -5.594 1.664 4.348 1 97.69 72 LEU A C 1
ATOM 546 O O . LEU A 1 72 ? -6.715 1.604 3.838 1 97.69 72 LEU A O 1
ATOM 550 N N . TYR A 1 73 ? -5.219 2.412 5.332 1 95.69 73 TYR A N 1
ATOM 551 C CA . TYR A 1 73 ? -6.113 3.414 5.906 1 95.69 73 TYR A CA 1
ATOM 552 C C . TYR A 1 73 ? -5.438 4.777 5.961 1 95.69 73 TYR A C 1
ATOM 554 O O . TYR A 1 73 ? -4.207 4.867 6.02 1 95.69 73 TYR A O 1
ATOM 562 N N . PRO A 1 74 ? -6.172 5.875 5.824 1 94.44 74 PRO A N 1
ATOM 563 C CA . PRO A 1 74 ? -7.633 5.965 5.746 1 94.44 74 PRO A CA 1
ATOM 564 C C . PRO A 1 74 ? -8.141 5.965 4.305 1 94.44 74 PRO A C 1
ATOM 566 O O . PRO A 1 74 ? -7.348 6.008 3.363 1 94.44 74 PRO A O 1
ATOM 569 N N . ALA A 1 75 ? -9.438 5.812 4.098 1 92.5 75 ALA A N 1
ATOM 570 C CA . ALA A 1 75 ? -10.172 6.051 2.859 1 92.5 75 ALA A CA 1
ATOM 571 C C . ALA A 1 75 ? -11.5 6.75 3.135 1 92.5 75 ALA A C 1
ATOM 573 O O . ALA A 1 75 ? -11.945 6.82 4.281 1 92.5 75 ALA A O 1
ATOM 574 N N . PRO A 1 76 ? -12.125 7.332 2.102 1 88.5 76 PRO A N 1
ATOM 575 C CA . PRO A 1 76 ? -13.398 8.031 2.303 1 88.5 76 PRO A CA 1
ATOM 576 C C . PRO A 1 76 ? -14.445 7.16 3 1 88.5 76 PRO A C 1
ATOM 578 O O . PRO A 1 76 ? -14.406 5.934 2.883 1 88.5 76 PRO A O 1
ATOM 581 N N . ASP A 1 77 ? -15.32 7.801 3.744 1 89.44 77 ASP A N 1
ATOM 582 C CA . ASP A 1 77 ? -16.453 7.191 4.426 1 89.44 77 ASP A CA 1
ATOM 583 C C . ASP A 1 77 ? -16 6.148 5.441 1 89.44 77 ASP A C 1
ATOM 585 O O . ASP A 1 77 ? -16.594 5.074 5.547 1 89.44 77 ASP A O 1
ATOM 589 N N . TYR A 1 78 ? -14.859 6.43 6.062 1 92.12 78 TYR A N 1
ATOM 590 C CA . TYR A 1 78 ? -14.312 5.598 7.125 1 92.12 78 TYR A CA 1
ATOM 591 C C . TYR A 1 78 ? -14.031 4.184 6.625 1 92.12 78 TYR A C 1
ATOM 593 O O . TYR A 1 78 ? -14.258 3.209 7.348 1 92.12 78 TYR A O 1
ATOM 601 N N . GLY A 1 79 ? -13.719 4.137 5.391 1 93.94 79 GLY A N 1
ATOM 602 C CA . GLY A 1 79 ? -13.359 2.871 4.773 1 93.94 79 GLY A CA 1
ATOM 603 C C . GLY A 1 79 ? -11.867 2.674 4.645 1 93.94 79 GLY A C 1
ATOM 604 O O . GLY A 1 79 ? -11.078 3.396 5.27 1 93.94 79 GLY A O 1
ATOM 605 N N . GLY A 1 80 ? -11.523 1.569 3.957 1 96.38 80 GLY A N 1
ATOM 606 C CA . GLY A 1 80 ? -10.133 1.284 3.639 1 96.38 80 GLY A CA 1
ATOM 607 C C . GLY A 1 80 ? -9.922 0.908 2.186 1 96.38 80 GLY A C 1
ATOM 608 O O . GLY A 1 80 ? -10.844 0.99 1.374 1 96.38 80 GLY A O 1
ATOM 609 N N . GLN A 1 81 ? -8.711 0.746 1.918 1 98 81 GLN A N 1
ATOM 610 C CA . GLN A 1 81 ? -8.242 0.299 0.608 1 98 81 GLN A CA 1
ATOM 611 C C . GLN A 1 81 ? -7.398 -0.963 0.726 1 98 81 GLN A C 1
ATOM 613 O O . GLN A 1 81 ? -6.43 -0.999 1.49 1 98 81 GLN A O 1
ATOM 618 N N . LEU A 1 82 ? -7.895 -2.021 0.101 1 98.75 82 LEU A N 1
ATOM 619 C CA . LEU A 1 82 ? -6.965 -3.125 -0.094 1 98.75 82 LEU A CA 1
ATOM 620 C C . LEU A 1 82 ? -6.086 -2.885 -1.318 1 98.75 82 LEU A C 1
ATOM 622 O O . LEU A 1 82 ? -6.594 -2.689 -2.424 1 98.75 82 LEU A O 1
ATOM 626 N N . PHE A 1 83 ? -4.789 -2.822 -1.138 1 98.81 83 PHE A N 1
ATOM 627 C CA . PHE A 1 83 ? -3.838 -2.627 -2.225 1 98.81 83 PHE A CA 1
ATOM 628 C C . PHE A 1 83 ? -3.068 -3.91 -2.508 1 98.81 83 PHE A C 1
ATOM 630 O O . PHE A 1 83 ? -2.344 -4.41 -1.645 1 98.81 83 PHE A O 1
ATOM 637 N N . MET A 1 84 ? -3.244 -4.434 -3.678 1 98.75 84 MET A N 1
ATOM 638 C CA . MET A 1 84 ? -2.506 -5.625 -4.09 1 98.75 84 MET A CA 1
ATOM 639 C C . MET A 1 84 ? -1.15 -5.246 -4.676 1 98.75 84 MET A C 1
ATOM 641 O O . MET A 1 84 ? -1.076 -4.477 -5.637 1 98.75 84 MET A O 1
ATOM 645 N N . LYS A 1 85 ? -0.142 -5.801 -4.117 1 97.56 85 LYS A N 1
ATOM 646 C CA . LYS A 1 85 ? 1.226 -5.512 -4.539 1 97.56 85 LYS A CA 1
ATOM 647 C C . LYS A 1 85 ? 1.663 -6.445 -5.664 1 97.56 85 LYS A C 1
ATOM 649 O O . LYS A 1 85 ? 2.318 -6.016 -6.613 1 97.56 85 LYS A O 1
ATOM 654 N N . ASP A 1 86 ? 1.402 -7.727 -5.527 1 96.38 86 ASP A N 1
ATOM 655 C CA . ASP A 1 86 ? 1.814 -8.711 -6.523 1 96.38 86 ASP A CA 1
ATOM 656 C C . ASP A 1 86 ? 0.762 -9.805 -6.68 1 96.38 86 ASP A C 1
ATOM 658 O O . ASP A 1 86 ? 0.07 -10.156 -5.719 1 96.38 86 ASP A O 1
ATOM 662 N N . LEU A 1 87 ? 0.663 -10.289 -7.848 1 96.88 87 LEU A N 1
ATOM 663 C CA . LEU A 1 87 ? -0.118 -11.461 -8.211 1 96.88 87 LEU A CA 1
ATOM 664 C C . LEU A 1 87 ? 0.715 -12.438 -9.039 1 96.88 87 LEU A C 1
ATOM 666 O O . LEU A 1 87 ? 1.239 -12.062 -10.094 1 96.88 87 LEU A O 1
ATOM 670 N N . PHE A 1 88 ? 0.857 -13.633 -8.484 1 95.88 88 PHE A N 1
ATOM 671 C CA . PHE A 1 88 ? 1.693 -14.609 -9.18 1 95.88 88 PHE A CA 1
ATOM 672 C C . PHE A 1 88 ? 1.033 -15.977 -9.18 1 95.88 88 PHE A C 1
ATOM 674 O O . PHE A 1 88 ? 0.51 -16.422 -8.156 1 95.88 88 PHE A O 1
ATOM 681 N N . THR A 1 89 ? 0.945 -16.516 -10.297 1 94.81 89 THR A N 1
ATOM 682 C CA . THR A 1 89 ? 0.584 -17.922 -10.477 1 94.81 89 THR A CA 1
ATOM 683 C C . THR A 1 89 ? 1.678 -18.672 -11.234 1 94.81 89 THR A C 1
ATOM 685 O O . THR A 1 89 ? 2.234 -18.156 -12.203 1 94.81 89 THR A O 1
ATOM 688 N N . HIS A 1 90 ? 1.995 -19.844 -10.773 1 92.19 90 HIS A N 1
ATOM 689 C CA . HIS A 1 90 ? 2.967 -20.656 -11.5 1 92.19 90 HIS A CA 1
ATOM 690 C C . HIS A 1 90 ? 2.629 -20.719 -12.984 1 92.19 90 HIS A C 1
ATOM 692 O O . HIS A 1 90 ? 1.464 -20.891 -13.352 1 92.19 90 HIS A O 1
ATOM 698 N N . PRO A 1 91 ? 3.684 -20.609 -13.766 1 88.62 91 PRO A N 1
ATOM 699 C CA . PRO A 1 91 ? 3.438 -20.656 -15.203 1 88.62 91 PRO A CA 1
ATOM 700 C C . PRO A 1 91 ? 2.672 -21.906 -15.641 1 88.62 91 PRO A C 1
ATOM 702 O O . PRO A 1 91 ? 1.817 -21.828 -16.531 1 88.62 91 PRO A O 1
ATOM 705 N N . GLU A 1 92 ? 2.938 -22.984 -14.969 1 87.94 92 GLU A N 1
ATOM 706 C CA . GLU A 1 92 ? 2.303 -24.25 -15.32 1 87.94 92 GLU A CA 1
ATOM 707 C C . GLU A 1 92 ? 0.838 -24.266 -14.898 1 87.94 92 GLU A C 1
ATOM 709 O O . GLU A 1 92 ? 0.071 -25.125 -15.336 1 87.94 92 GLU A O 1
ATOM 714 N N . ALA A 1 93 ? 0.512 -23.344 -14.086 1 87.75 93 ALA A N 1
ATOM 715 C CA . ALA A 1 93 ? -0.856 -23.312 -13.578 1 87.75 93 ALA A CA 1
ATOM 716 C C . ALA A 1 93 ? -1.655 -22.188 -14.234 1 87.75 93 ALA A C 1
ATOM 718 O O . ALA A 1 93 ? -2.811 -21.953 -13.875 1 87.75 93 ALA A O 1
ATOM 719 N N . ARG A 1 94 ? -0.976 -21.547 -15.102 1 83.5 94 ARG A N 1
ATOM 720 C CA . ARG A 1 94 ? -1.699 -20.469 -15.773 1 83.5 94 ARG A CA 1
ATOM 721 C C . ARG A 1 94 ? -2.857 -21.016 -16.594 1 83.5 94 ARG A C 1
ATOM 723 O O . ARG A 1 94 ? -2.742 -22.078 -17.203 1 83.5 94 ARG A O 1
ATOM 730 N N . GLY A 1 95 ? -3.977 -20.328 -16.516 1 86.38 95 GLY A N 1
ATOM 731 C CA . GLY A 1 95 ? -5.199 -20.812 -17.141 1 86.38 95 GLY A CA 1
ATOM 732 C C . GLY A 1 95 ? -6.012 -21.719 -16.234 1 86.38 95 GLY A C 1
ATOM 733 O O . GLY A 1 95 ? -7.09 -22.188 -16.625 1 86.38 95 GLY A O 1
ATOM 734 N N . SER A 1 96 ? -5.523 -21.938 -15.078 1 89.75 96 SER A N 1
ATOM 735 C CA . SER A 1 96 ? -6.176 -22.844 -14.133 1 89.75 96 SER A CA 1
ATOM 736 C C . SER A 1 96 ? -7.312 -22.141 -13.398 1 89.75 96 SER A C 1
ATOM 738 O O . SER A 1 96 ? -8.141 -22.781 -12.758 1 89.75 96 SER A O 1
ATOM 740 N N . GLY A 1 97 ? -7.324 -20.766 -13.43 1 94.81 97 GLY A N 1
ATOM 741 C CA . GLY A 1 97 ? -8.281 -20 -12.656 1 94.81 97 GLY A CA 1
ATOM 742 C C . GLY A 1 97 ? -7.73 -19.5 -11.344 1 94.81 97 GLY A C 1
ATOM 743 O O . GLY A 1 97 ? -8.43 -18.828 -10.578 1 94.81 97 GLY A O 1
ATOM 744 N N . ALA A 1 98 ? -6.484 -19.766 -11.07 1 96.19 98 ALA A N 1
ATOM 745 C CA . ALA A 1 98 ? -5.867 -19.391 -9.805 1 96.19 98 ALA A CA 1
ATOM 746 C C . ALA A 1 98 ? -5.828 -17.875 -9.641 1 96.19 98 ALA A C 1
ATOM 748 O O . ALA A 1 98 ? -6.113 -17.359 -8.555 1 96.19 98 ALA A O 1
ATOM 749 N N . GLY A 1 99 ? -5.492 -17.188 -10.727 1 96.88 99 GLY A N 1
ATOM 750 C CA . GLY A 1 99 ? -5.469 -15.734 -10.672 1 96.88 99 GLY A CA 1
ATOM 751 C C . GLY A 1 99 ? -6.805 -15.133 -10.289 1 96.88 99 GLY A C 1
ATOM 752 O O . GLY A 1 99 ? -6.875 -14.266 -9.414 1 96.88 99 GLY A O 1
ATOM 753 N N . LYS A 1 100 ? -7.816 -15.625 -10.914 1 97.12 100 LYS A N 1
ATOM 754 C CA . LYS A 1 100 ? -9.164 -15.141 -10.617 1 97.12 100 LYS A CA 1
ATOM 755 C C . LYS A 1 100 ? -9.586 -15.5 -9.195 1 97.12 100 LYS A C 1
ATOM 757 O O . LYS A 1 100 ? -10.211 -14.695 -8.508 1 97.12 100 LYS A O 1
ATOM 762 N N . ALA A 1 101 ? -9.258 -16.688 -8.758 1 97.44 101 ALA A N 1
ATOM 763 C CA . ALA A 1 101 ? -9.586 -17.125 -7.398 1 97.44 101 ALA A CA 1
ATOM 764 C C . ALA A 1 101 ? -8.914 -16.234 -6.359 1 97.44 101 ALA A C 1
ATOM 766 O O . ALA A 1 101 ? -9.523 -15.875 -5.352 1 97.44 101 ALA A O 1
ATOM 767 N N . LEU A 1 102 ? -7.68 -15.883 -6.605 1 98.44 102 LEU A N 1
ATOM 768 C CA . LEU A 1 102 ? -6.941 -15.008 -5.703 1 98.44 102 LEU A CA 1
ATOM 769 C C . LEU A 1 102 ? -7.562 -13.617 -5.664 1 98.44 102 LEU A C 1
ATOM 771 O O . LEU A 1 102 ? -7.773 -13.047 -4.59 1 98.44 102 LEU A O 1
ATOM 775 N N . MET A 1 103 ? -7.902 -13.125 -6.836 1 98.69 103 MET A N 1
ATOM 776 C CA . MET A 1 103 ? -8.508 -11.797 -6.91 1 98.69 103 MET A CA 1
ATOM 777 C C . MET A 1 103 ? -9.852 -11.766 -6.195 1 98.69 103 MET A C 1
ATOM 779 O O . MET A 1 103 ? -10.172 -10.797 -5.504 1 98.69 103 MET A O 1
ATOM 783 N N . LYS A 1 104 ? -10.633 -12.781 -6.328 1 98.62 104 LYS A N 1
ATOM 784 C CA . LYS A 1 104 ? -11.906 -12.875 -5.629 1 98.62 104 LYS A CA 1
ATOM 785 C C . LYS A 1 104 ? -11.703 -12.938 -4.121 1 98.62 104 LYS A C 1
ATOM 787 O O . LYS A 1 104 ? -12.438 -12.297 -3.361 1 98.62 104 LYS A O 1
ATOM 792 N N . ALA A 1 105 ? -10.75 -13.711 -3.721 1 98.69 105 ALA A N 1
ATOM 793 C CA . ALA A 1 105 ? -10.438 -13.805 -2.297 1 98.69 105 ALA A CA 1
ATOM 794 C C . ALA A 1 105 ? -10.055 -12.445 -1.728 1 98.69 105 ALA A C 1
ATOM 796 O O . ALA A 1 105 ? -10.445 -12.094 -0.61 1 98.69 105 ALA A O 1
ATOM 797 N N . LEU A 1 106 ? -9.281 -11.68 -2.529 1 98.81 106 LEU A N 1
ATOM 798 C CA . LEU A 1 106 ? -8.898 -10.344 -2.094 1 98.81 106 LEU A CA 1
ATOM 799 C C . LEU A 1 106 ? -10.117 -9.43 -1.992 1 98.81 106 LEU A C 1
ATOM 801 O O . LEU A 1 106 ? -10.227 -8.648 -1.049 1 98.81 106 LEU A O 1
ATOM 805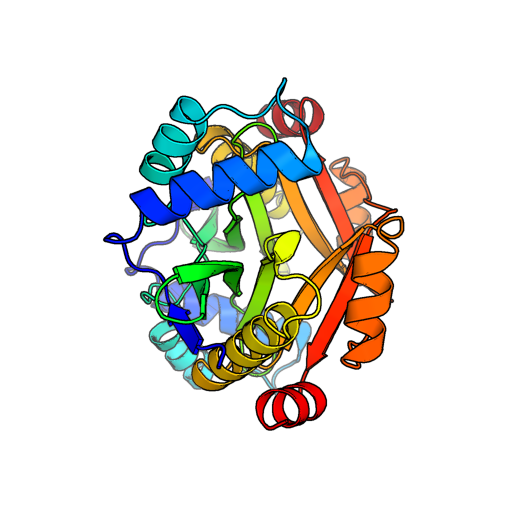 N N . ALA A 1 107 ? -10.984 -9.539 -2.951 1 98.81 107 ALA A N 1
ATOM 806 C CA . ALA A 1 107 ? -12.203 -8.734 -2.922 1 98.81 107 ALA A CA 1
ATOM 807 C C . ALA A 1 107 ? -13.039 -9.047 -1.683 1 98.81 107 ALA A C 1
ATOM 809 O O . ALA A 1 107 ? -13.5 -8.141 -0.99 1 98.81 107 ALA A O 1
ATOM 810 N N . CYS A 1 108 ? -13.219 -10.305 -1.415 1 98.69 108 CYS A N 1
ATOM 811 C CA . CYS A 1 108 ? -13.969 -10.727 -0.238 1 98.69 108 CYS A CA 1
ATOM 812 C C . CYS A 1 108 ? -13.297 -10.242 1.041 1 98.69 108 CYS A C 1
ATOM 814 O O . CYS A 1 108 ? -13.977 -9.781 1.966 1 98.69 108 CYS A O 1
ATOM 816 N N . HIS A 1 109 ? -11.992 -10.359 1.079 1 98.5 109 HIS A N 1
ATOM 817 C CA . HIS A 1 109 ? -11.227 -9.914 2.238 1 98.5 109 HIS A CA 1
ATOM 818 C C . HIS A 1 109 ? -11.367 -8.414 2.445 1 98.5 109 HIS A C 1
ATOM 820 O O . HIS A 1 109 ? -11.523 -7.945 3.578 1 98.5 109 HIS A O 1
ATOM 826 N N . ALA A 1 110 ? -11.297 -7.68 1.343 1 98.44 110 ALA A N 1
ATOM 827 C CA . ALA A 1 110 ? -11.484 -6.234 1.396 1 98.44 110 ALA A CA 1
ATOM 828 C C . ALA A 1 110 ? -12.828 -5.883 2.027 1 98.44 110 ALA A C 1
ATOM 830 O O . ALA A 1 110 ? -12.891 -5.102 2.98 1 98.44 110 ALA A O 1
ATOM 831 N N . LEU A 1 111 ? -13.867 -6.5 1.563 1 97.94 111 LEU A N 1
ATOM 832 C CA . LEU A 1 111 ? -15.219 -6.227 2.047 1 97.94 111 LEU A CA 1
ATOM 833 C C . LEU A 1 111 ? -15.359 -6.625 3.512 1 97.94 111 LEU A C 1
ATOM 835 O O . LEU A 1 111 ? -15.977 -5.898 4.297 1 97.94 111 LEU A O 1
ATOM 839 N N . LYS A 1 112 ? -14.781 -7.73 3.859 1 97.38 112 LYS A N 1
ATOM 840 C CA . LYS A 1 112 ? -14.836 -8.227 5.23 1 97.38 112 LYS A CA 1
ATOM 841 C C . LYS A 1 112 ? -14.273 -7.199 6.211 1 97.38 112 LYS A C 1
ATOM 843 O O . LYS A 1 112 ? -14.766 -7.074 7.336 1 97.38 112 LYS A O 1
ATOM 848 N N . HIS A 1 113 ? -13.281 -6.445 5.746 1 96.69 113 HIS A N 1
ATOM 849 C CA . HIS A 1 113 ? -12.609 -5.523 6.652 1 96.69 113 HIS A CA 1
ATOM 850 C C . HIS A 1 113 ? -13.008 -4.082 6.367 1 96.69 113 HIS A C 1
ATOM 852 O O . HIS A 1 113 ? -12.289 -3.15 6.734 1 96.69 113 HIS A O 1
ATOM 858 N N . GLY A 1 114 ? -14.078 -3.895 5.633 1 95.44 114 GLY A N 1
ATOM 859 C CA . GLY A 1 114 ? -14.672 -2.576 5.461 1 95.44 114 GLY A CA 1
ATOM 860 C C . GLY A 1 114 ? -13.977 -1.748 4.395 1 95.44 114 GLY A C 1
ATOM 861 O O . GLY A 1 114 ? -14.133 -0.526 4.352 1 95.44 114 GLY A O 1
ATOM 862 N N . CYS A 1 115 ? -13.164 -2.377 3.602 1 97.25 115 CYS A N 1
ATOM 863 C CA . CYS A 1 115 ? -12.57 -1.675 2.469 1 97.25 115 CYS A CA 1
ATOM 864 C C . CYS A 1 115 ? -13.586 -1.512 1.34 1 97.25 115 CYS A C 1
ATOM 866 O O . CYS A 1 115 ? -14.359 -2.43 1.055 1 97.25 115 CYS A O 1
ATOM 868 N N . GLN A 1 116 ? -13.523 -0.348 0.72 1 95.44 116 GLN A N 1
ATOM 869 C CA . GLN A 1 116 ? -14.469 -0.068 -0.356 1 95.44 116 GLN A CA 1
ATOM 870 C C . GLN A 1 116 ? -13.773 -0.068 -1.714 1 95.44 116 GLN A C 1
ATOM 872 O O . GLN A 1 116 ? -14.391 0.25 -2.734 1 95.44 116 GLN A O 1
ATOM 877 N N . ARG A 1 117 ? -12.484 -0.429 -1.618 1 97.31 117 ARG A N 1
ATOM 878 C CA . ARG A 1 117 ? -11.719 -0.475 -2.857 1 97.31 117 ARG A CA 1
ATOM 879 C C . ARG A 1 117 ? -10.664 -1.576 -2.809 1 97.31 117 ARG A C 1
ATOM 881 O O . ARG A 1 117 ? -10.078 -1.839 -1.755 1 97.31 117 ARG A O 1
ATOM 888 N N . LEU A 1 118 ? -10.516 -2.217 -3.906 1 98.69 118 LEU A N 1
ATOM 889 C CA . LEU A 1 118 ? -9.383 -3.072 -4.246 1 98.69 118 LEU A CA 1
ATOM 890 C C . LEU A 1 118 ? -8.57 -2.467 -5.387 1 98.69 118 LEU A C 1
ATOM 892 O O . LEU A 1 118 ? -9.047 -2.369 -6.516 1 98.69 118 LEU A O 1
ATOM 896 N N . ASP A 1 119 ? -7.359 -1.998 -5.043 1 98.69 119 ASP A N 1
ATOM 897 C CA . ASP A 1 119 ? -6.504 -1.287 -5.988 1 98.69 119 ASP A CA 1
ATOM 898 C C . ASP A 1 119 ? -5.219 -2.066 -6.258 1 98.69 119 ASP A C 1
ATOM 900 O O . ASP A 1 119 ? -4.742 -2.803 -5.395 1 98.69 119 ASP A O 1
ATOM 904 N N . TRP A 1 120 ? -4.688 -1.889 -7.434 1 98.31 120 TRP A N 1
ATOM 905 C CA . TRP A 1 120 ? -3.379 -2.416 -7.801 1 98.31 120 TRP A CA 1
ATOM 906 C C . TRP A 1 120 ? -2.84 -1.723 -9.047 1 98.31 120 TRP A C 1
ATOM 908 O O . TRP A 1 120 ? -3.51 -0.863 -9.625 1 98.31 120 TRP A O 1
ATOM 918 N N . THR A 1 121 ? -1.593 -1.984 -9.359 1 97.56 121 THR A N 1
ATOM 919 C CA . THR A 1 121 ? -0.977 -1.472 -10.578 1 97.56 121 THR A CA 1
ATOM 920 C C . THR A 1 121 ? -0.414 -2.613 -11.422 1 97.56 121 THR A C 1
ATOM 922 O O . THR A 1 121 ? -0.191 -3.715 -10.914 1 97.56 121 THR A O 1
ATOM 925 N N . ALA A 1 122 ? -0.313 -2.387 -12.641 1 96.62 122 ALA A N 1
ATOM 926 C CA . ALA A 1 122 ? 0.377 -3.273 -13.578 1 96.62 122 ALA A CA 1
ATOM 927 C C . ALA A 1 122 ? 1.181 -2.477 -14.594 1 96.62 122 ALA A C 1
ATOM 929 O O . ALA A 1 122 ? 0.846 -1.329 -14.898 1 96.62 122 ALA A O 1
ATOM 930 N N . GLU A 1 123 ? 2.17 -3.109 -15.102 1 94.62 123 GLU A N 1
ATOM 931 C CA . GLU A 1 123 ? 2.951 -2.48 -16.156 1 94.62 123 GLU A CA 1
ATOM 932 C C . GLU A 1 123 ? 2.186 -2.475 -17.484 1 94.62 123 GLU A C 1
ATOM 934 O O . GLU A 1 123 ? 1.629 -3.496 -17.891 1 94.62 123 GLU A O 1
ATOM 939 N N . ARG A 1 124 ? 2.219 -1.337 -18.234 1 94.5 124 ARG A N 1
ATOM 940 C CA . ARG A 1 124 ? 1.517 -1.192 -19.5 1 94.5 124 ARG A CA 1
ATOM 941 C C . ARG A 1 124 ? 2.004 -2.221 -20.516 1 94.5 124 ARG A C 1
ATOM 943 O O . ARG A 1 124 ? 1.228 -2.699 -21.344 1 94.5 124 ARG A O 1
ATOM 950 N N . GLY A 1 125 ? 3.234 -2.6 -20.406 1 93.75 125 GLY A N 1
ATOM 951 C CA . GLY A 1 125 ? 3.842 -3.516 -21.359 1 93.75 125 GLY A CA 1
ATOM 952 C C . GLY A 1 125 ? 3.561 -4.973 -21.047 1 93.75 125 GLY A C 1
ATOM 953 O O . GLY A 1 125 ? 3.912 -5.859 -21.828 1 93.75 125 GLY A O 1
ATOM 954 N N . ASN A 1 126 ? 2.969 -5.238 -19.922 1 93.38 126 ASN A N 1
ATOM 955 C CA . ASN A 1 126 ? 2.596 -6.602 -19.562 1 93.38 126 ASN A CA 1
ATOM 956 C C . ASN A 1 126 ? 1.256 -7 -20.172 1 93.38 126 ASN A C 1
ATOM 958 O O . ASN A 1 126 ? 0.224 -6.965 -19.5 1 93.38 126 ASN A O 1
ATOM 962 N N . ALA A 1 127 ? 1.294 -7.508 -21.359 1 94.62 127 ALA A N 1
ATOM 963 C CA . ALA A 1 127 ? 0.094 -7.766 -22.141 1 94.62 127 ALA A CA 1
ATOM 964 C C . ALA A 1 127 ? -0.785 -8.82 -21.484 1 94.62 127 ALA A C 1
ATOM 966 O O . ALA A 1 127 ? -2.014 -8.727 -21.516 1 94.62 127 ALA A O 1
ATOM 967 N N . ASP A 1 128 ? -0.156 -9.797 -20.922 1 93 128 ASP A N 1
ATOM 968 C CA . ASP A 1 128 ? -0.901 -10.875 -20.266 1 93 128 ASP A CA 1
ATOM 969 C C . ASP A 1 128 ? -1.699 -10.344 -19.078 1 93 128 ASP A C 1
ATOM 971 O O . ASP A 1 128 ? -2.879 -10.664 -18.922 1 93 128 ASP A O 1
ATOM 975 N N . ALA A 1 129 ? -0.985 -9.531 -18.266 1 94.31 129 ALA A N 1
ATOM 976 C CA . ALA A 1 129 ? -1.662 -8.961 -17.109 1 94.31 129 ALA A CA 1
ATOM 977 C C . ALA A 1 129 ? -2.797 -8.031 -17.547 1 94.31 129 ALA A C 1
ATOM 979 O O . ALA A 1 129 ? -3.902 -8.102 -17 1 94.31 129 ALA A O 1
ATOM 980 N N . VAL A 1 130 ? -2.547 -7.246 -18.516 1 96.56 130 VAL A N 1
ATOM 981 C CA . VAL A 1 130 ? -3.531 -6.289 -19.016 1 96.56 130 VAL A CA 1
ATOM 982 C C . VAL A 1 130 ? -4.762 -7.035 -19.531 1 96.56 130 VAL A C 1
ATOM 984 O O . VAL A 1 130 ? -5.895 -6.68 -19.203 1 96.56 130 VAL A O 1
ATOM 987 N N . ALA A 1 131 ? -4.562 -8.07 -20.281 1 96.38 131 ALA A N 1
ATOM 988 C CA . ALA A 1 131 ? -5.656 -8.875 -20.812 1 96.38 131 ALA A CA 1
ATOM 989 C C . ALA A 1 131 ? -6.449 -9.531 -19.688 1 96.38 131 ALA A C 1
ATOM 991 O O . ALA A 1 131 ? -7.68 -9.578 -19.734 1 96.38 131 ALA A O 1
ATOM 992 N N . PHE A 1 132 ? -5.762 -10.016 -18.734 1 97 132 PHE A N 1
ATOM 993 C CA . PHE A 1 132 ? -6.387 -10.664 -17.594 1 97 132 PHE A CA 1
ATOM 994 C C . PHE A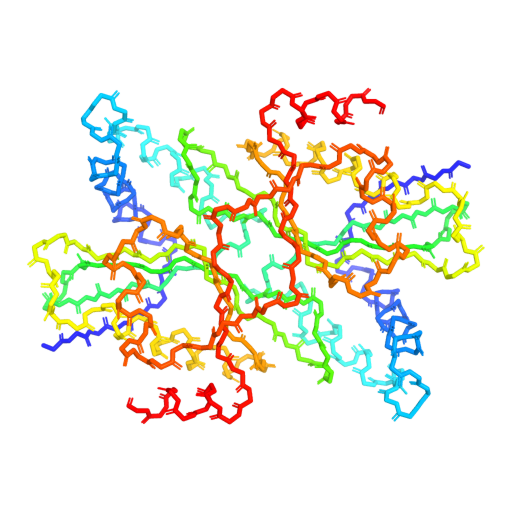 1 132 ? -7.285 -9.688 -16.844 1 97 132 PHE A C 1
ATOM 996 O O . PHE A 1 132 ? -8.445 -10 -16.547 1 97 132 PHE A O 1
ATOM 1003 N N . TYR A 1 133 ? -6.75 -8.5 -16.516 1 98.12 133 TYR A N 1
ATOM 1004 C CA . TYR A 1 133 ? -7.5 -7.527 -15.727 1 98.12 133 TYR A CA 1
ATOM 1005 C C . TYR A 1 133 ? -8.688 -6.98 -16.516 1 98.12 133 TYR A C 1
ATOM 1007 O O . TYR A 1 133 ? -9.742 -6.699 -15.945 1 98.12 133 TYR A O 1
ATOM 1015 N N . ARG A 1 134 ? -8.492 -6.875 -17.828 1 97.12 134 ARG A N 1
ATOM 1016 C CA . ARG A 1 134 ? -9.617 -6.523 -18.688 1 97.12 134 ARG A CA 1
ATOM 1017 C C . ARG A 1 134 ? -10.711 -7.586 -18.609 1 97.12 134 ARG A C 1
ATOM 1019 O O . ARG A 1 134 ? -11.891 -7.266 -18.469 1 97.12 134 ARG A O 1
ATOM 1026 N N . ARG A 1 135 ? -10.367 -8.812 -18.641 1 96.62 135 ARG A N 1
ATOM 1027 C CA . ARG A 1 135 ? -11.297 -9.938 -18.672 1 96.62 135 ARG A CA 1
ATOM 1028 C C . ARG A 1 135 ? -12.117 -10 -17.375 1 96.62 135 ARG A C 1
ATOM 1030 O O . ARG A 1 135 ? -13.297 -10.336 -17.406 1 96.62 135 ARG A O 1
ATOM 1037 N N . ILE A 1 136 ? -11.508 -9.703 -16.266 1 97.12 136 ILE A N 1
ATOM 1038 C CA . ILE A 1 136 ? -12.242 -9.82 -15.008 1 97.12 136 ILE A CA 1
ATOM 1039 C C . ILE A 1 136 ? -13.047 -8.547 -14.766 1 97.12 136 ILE A C 1
ATOM 1041 O O . ILE A 1 136 ? -13.727 -8.422 -13.742 1 97.12 136 ILE A O 1
ATOM 1045 N N . GLY A 1 137 ? -12.875 -7.52 -15.648 1 97.38 137 GLY A N 1
ATOM 1046 C CA . GLY A 1 137 ? -13.711 -6.328 -15.586 1 97.38 137 GLY A CA 1
ATOM 1047 C C . GLY A 1 137 ? -13.148 -5.254 -14.672 1 97.38 137 GLY A C 1
ATOM 1048 O O . GLY A 1 137 ? -13.898 -4.465 -14.102 1 97.38 137 GLY A O 1
ATOM 1049 N N . ALA A 1 138 ? -11.836 -5.215 -14.562 1 97.88 138 ALA A N 1
ATOM 1050 C CA . ALA A 1 138 ? -11.211 -4.211 -13.711 1 97.88 138 ALA A CA 1
ATOM 1051 C C . ALA A 1 138 ? -11.336 -2.816 -14.32 1 97.88 138 ALA A C 1
ATOM 1053 O O . ALA A 1 138 ? -11.188 -2.646 -15.531 1 97.88 138 ALA A O 1
ATOM 1054 N N . GLY A 1 139 ? -11.633 -1.832 -13.445 1 97.62 139 GLY A N 1
ATOM 1055 C CA . GLY A 1 139 ? -11.609 -0.447 -13.891 1 97.62 139 GLY A CA 1
ATOM 1056 C C . GLY A 1 139 ? -10.219 0.156 -13.906 1 97.62 139 GLY A C 1
ATOM 1057 O O . GLY A 1 139 ? -9.344 -0.283 -13.156 1 97.62 139 GLY A O 1
ATOM 1058 N N . ILE A 1 140 ? -10.07 1.189 -14.766 1 97.31 140 ILE A N 1
ATOM 1059 C CA . ILE A 1 140 ? -8.82 1.94 -14.805 1 97.31 140 ILE A CA 1
ATOM 1060 C C . ILE A 1 140 ? -9.031 3.314 -14.172 1 97.31 140 ILE A C 1
ATOM 1062 O O . ILE A 1 140 ? -10.008 4 -14.461 1 97.31 140 ILE A O 1
ATOM 1066 N N . VAL A 1 141 ? -8.125 3.623 -13.25 1 96.88 141 VAL A N 1
ATOM 1067 C CA . VAL A 1 141 ? -8.133 4.941 -12.633 1 96.88 141 VAL A CA 1
ATOM 1068 C C . VAL A 1 141 ? -7.273 5.906 -13.445 1 96.88 141 VAL A C 1
ATOM 1070 O O . VAL A 1 141 ? -6.043 5.797 -13.445 1 96.88 141 VAL A O 1
ATOM 1073 N N . GLU A 1 142 ? -7.875 6.879 -14.07 1 92.94 142 GLU A N 1
ATOM 1074 C CA . GLU A 1 142 ? -7.18 7.746 -15.016 1 92.94 142 GLU A CA 1
ATOM 1075 C C . GLU A 1 142 ? -6.668 9.008 -14.328 1 92.94 142 GLU A C 1
ATOM 1077 O O . GLU A 1 142 ? -5.727 9.641 -14.805 1 92.94 142 GLU A O 1
ATOM 1082 N N . ASP A 1 143 ? -7.246 9.344 -13.234 1 92.31 143 ASP A N 1
ATOM 1083 C CA . ASP A 1 143 ? -6.973 10.656 -12.656 1 92.31 143 ASP A CA 1
ATOM 1084 C C . ASP A 1 143 ? -5.965 10.547 -11.516 1 92.31 143 ASP A C 1
ATOM 1086 O O . ASP A 1 143 ? -6.094 11.234 -10.5 1 92.31 143 ASP A O 1
ATOM 1090 N N . LYS A 1 144 ? -5.016 9.641 -11.609 1 94.88 144 LYS A N 1
ATOM 1091 C CA . LYS A 1 144 ? -3.967 9.5 -10.609 1 94.88 144 LYS A CA 1
ATOM 1092 C C . LYS A 1 144 ? -2.582 9.609 -11.242 1 94.88 144 LYS A C 1
ATOM 1094 O O . LYS A 1 144 ? -2.344 9.07 -12.32 1 94.88 144 LYS A O 1
ATOM 1099 N N . ILE A 1 145 ? -1.774 10.359 -10.625 1 96.5 145 ILE A N 1
ATOM 1100 C CA . ILE A 1 145 ? -0.352 10.398 -10.945 1 96.5 145 ILE A CA 1
ATOM 1101 C C . ILE A 1 145 ? 0.412 9.469 -10 1 96.5 145 ILE A C 1
ATOM 1103 O O . ILE A 1 145 ? 0.193 9.492 -8.789 1 96.5 145 ILE A O 1
ATOM 1107 N N . TYR A 1 146 ? 1.218 8.602 -10.516 1 97.62 146 TYR A N 1
ATOM 1108 C CA . TYR A 1 146 ? 2.055 7.711 -9.719 1 97.62 146 TYR A CA 1
ATOM 1109 C C . TYR A 1 146 ? 3.457 8.281 -9.547 1 97.62 146 TYR A C 1
ATOM 1111 O O . TYR A 1 146 ? 4.188 8.453 -10.531 1 97.62 146 TYR A O 1
ATOM 1119 N N . TYR A 1 147 ? 3.842 8.586 -8.297 1 98.38 147 TYR 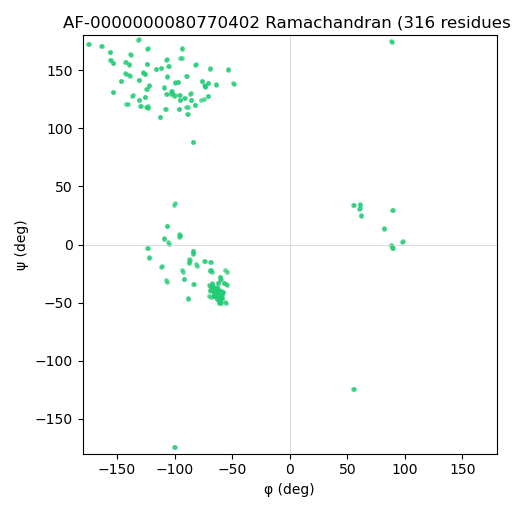A N 1
ATOM 1120 C CA . TYR A 1 147 ? 5.141 9.172 -7.977 1 98.38 147 TYR A CA 1
ATOM 1121 C C . TYR A 1 147 ? 6.066 8.125 -7.363 1 98.38 147 TYR A C 1
ATOM 1123 O O . TYR A 1 147 ? 5.605 7.168 -6.742 1 98.38 147 TYR A O 1
ATOM 1131 N N . ARG A 1 148 ? 7.422 8.445 -7.594 1 98.44 148 ARG A N 1
ATOM 1132 C CA . ARG A 1 148 ? 8.398 7.512 -7.043 1 98.44 148 ARG A CA 1
ATOM 1133 C C . ARG A 1 148 ? 9.727 8.211 -6.766 1 98.44 148 ARG A C 1
ATOM 1135 O O . ARG A 1 148 ? 10.172 9.039 -7.559 1 98.44 148 ARG A O 1
ATOM 1142 N N . PHE A 1 149 ? 10.266 8.008 -5.594 1 98.44 149 PHE A N 1
ATOM 1143 C CA . PHE A 1 149 ? 11.703 8.102 -5.363 1 98.44 149 PHE A CA 1
ATOM 1144 C C . PHE A 1 149 ? 12.336 6.711 -5.336 1 98.44 149 PHE A C 1
ATOM 1146 O O . PHE A 1 149 ? 11.875 5.824 -4.617 1 98.44 149 PHE A O 1
ATOM 1153 N N . SER A 1 150 ? 13.375 6.48 -6.125 1 97 150 SER A N 1
ATOM 1154 C CA . SER A 1 150 ? 14.016 5.172 -6.125 1 97 150 SER A CA 1
ATOM 1155 C C . SER A 1 150 ? 15.531 5.293 -6.266 1 97 150 SER A C 1
ATOM 1157 O O . SER A 1 150 ? 16.031 6.328 -6.711 1 97 150 SER A O 1
ATOM 1159 N N . GLY A 1 151 ? 16.25 4.238 -5.801 1 95 151 GLY A N 1
ATOM 1160 C CA . GLY A 1 151 ? 17.688 4.172 -5.969 1 95 151 GLY A CA 1
ATOM 1161 C C . GLY A 1 151 ? 18.406 5.379 -5.402 1 95 151 GLY A C 1
ATOM 1162 O O . GLY A 1 151 ? 18.234 5.73 -4.234 1 95 151 GLY A O 1
ATOM 1163 N N . GLU A 1 152 ? 19.188 6.023 -6.301 1 96.06 152 GLU A N 1
ATOM 1164 C CA . GLU A 1 152 ? 20.016 7.148 -5.863 1 96.06 152 GLU A CA 1
ATOM 1165 C C . GLU A 1 152 ? 19.141 8.359 -5.508 1 96.06 152 GLU A C 1
ATOM 1167 O O . GLU A 1 152 ? 19.469 9.102 -4.574 1 96.06 152 GLU A O 1
ATOM 1172 N N . ALA A 1 153 ? 18.078 8.531 -6.219 1 97.31 153 ALA A N 1
ATOM 1173 C CA . ALA A 1 153 ? 17.188 9.656 -5.938 1 97.31 153 ALA A CA 1
ATOM 1174 C C . ALA A 1 153 ? 16.578 9.539 -4.547 1 97.31 153 ALA A C 1
ATOM 1176 O O . ALA A 1 153 ? 16.406 10.539 -3.854 1 97.31 153 ALA A O 1
ATOM 1177 N N . LEU A 1 154 ? 16.234 8.289 -4.152 1 98.06 154 LEU A N 1
ATOM 1178 C CA . LEU A 1 154 ? 15.703 8.055 -2.816 1 98.06 154 LEU A CA 1
ATOM 1179 C C . LEU A 1 154 ? 16.75 8.359 -1.748 1 98.06 154 LEU A C 1
ATOM 1181 O O . LEU A 1 154 ? 16.453 9.047 -0.766 1 98.06 154 LEU A O 1
ATOM 1185 N N . LYS A 1 155 ? 17.953 7.934 -1.951 1 97.69 155 LYS A N 1
ATOM 1186 C CA . LYS A 1 155 ? 19.047 8.172 -1.01 1 97.69 155 LYS A CA 1
ATOM 1187 C C . LYS A 1 155 ? 19.359 9.664 -0.886 1 97.69 155 LYS A C 1
ATOM 1189 O O . LYS A 1 155 ? 19.531 10.172 0.221 1 97.69 155 LYS A O 1
ATOM 1194 N N . ASP A 1 156 ? 19.391 10.328 -2.029 1 97.69 156 ASP A N 1
ATOM 1195 C CA . ASP A 1 156 ? 19.656 11.758 -2.053 1 97.69 156 ASP A CA 1
ATOM 1196 C C . ASP A 1 156 ? 18.578 12.547 -1.311 1 97.69 156 ASP A C 1
ATOM 1198 O O . ASP A 1 156 ? 18.891 13.453 -0.535 1 97.69 156 ASP A O 1
ATOM 1202 N N . PHE A 1 157 ? 17.375 12.125 -1.521 1 97.62 157 PHE A N 1
ATOM 1203 C CA . PHE A 1 157 ? 16.266 12.828 -0.89 1 97.62 157 PHE A CA 1
ATOM 1204 C C . PHE A 1 157 ? 16.266 12.609 0.619 1 97.62 157 PHE A C 1
ATOM 1206 O O . PHE A 1 157 ? 16.016 13.539 1.387 1 97.62 157 PHE A O 1
ATOM 1213 N N . ALA A 1 158 ? 16.578 11.406 1.05 1 96.94 158 ALA A N 1
ATOM 1214 C CA . ALA A 1 158 ? 16.641 11.078 2.471 1 96.94 158 ALA A CA 1
ATOM 1215 C C . ALA A 1 158 ? 17.703 11.898 3.178 1 96.94 158 ALA A C 1
ATOM 1217 O O . ALA A 1 158 ? 17.578 12.219 4.363 1 96.94 158 ALA A O 1
ATOM 1218 N N . GLY A 1 159 ? 18.781 12.203 2.459 1 92.81 159 GLY A N 1
ATOM 1219 C CA . GLY A 1 159 ? 19.922 12.891 3.035 1 92.81 159 GLY A CA 1
ATOM 1220 C C . GLY A 1 159 ? 19.797 14.398 2.992 1 92.81 159 GLY A C 1
ATOM 1221 O O . GLY A 1 159 ? 20.625 15.109 3.564 1 92.81 159 GLY A O 1
ATOM 1222 N N . ARG A 1 160 ? 18.859 14.961 2.186 1 84.56 160 ARG A N 1
ATOM 1223 C CA . ARG A 1 160 ? 18.672 16.406 2.062 1 84.56 160 ARG A CA 1
ATOM 1224 C C . ARG A 1 160 ? 18.156 17 3.369 1 84.56 160 ARG A C 1
ATOM 1226 O O . ARG A 1 160 ? 17.406 16.359 4.102 1 84.56 160 ARG A O 1
ATOM 1233 N N . MET B 1 1 ? 10.969 24.047 15.375 1 88.69 1 MET B N 1
ATOM 1234 C CA . MET B 1 1 ? 11.539 22.953 14.609 1 88.69 1 MET B CA 1
ATOM 1235 C C . MET B 1 1 ? 10.539 21.797 14.477 1 88.69 1 MET B C 1
ATOM 1237 O O . MET B 1 1 ? 9.773 21.531 15.406 1 88.69 1 MET B O 1
ATOM 1241 N N . ILE B 1 2 ? 10.445 21.188 13.305 1 95 2 ILE B N 1
ATOM 1242 C CA . ILE B 1 2 ? 9.516 20.094 13.094 1 95 2 ILE B CA 1
ATOM 1243 C C . ILE B 1 2 ? 10.203 18.75 13.383 1 95 2 ILE B C 1
ATOM 1245 O O . ILE B 1 2 ? 11.328 18.516 12.93 1 95 2 ILE B O 1
ATOM 1249 N N . THR B 1 3 ? 9.625 17.953 14.227 1 96.88 3 THR B N 1
ATOM 1250 C CA . THR B 1 3 ? 10.109 16.609 14.508 1 96.88 3 THR B CA 1
ATOM 1251 C C . THR B 1 3 ? 9.141 15.562 13.984 1 96.88 3 THR B C 1
ATOM 1253 O O . THR B 1 3 ? 7.953 15.844 13.797 1 96.88 3 THR B O 1
ATOM 1256 N N . THR B 1 4 ? 9.68 14.414 13.664 1 98.06 4 THR B N 1
ATOM 1257 C CA . THR B 1 4 ? 8.844 13.32 13.18 1 98.06 4 THR B CA 1
ATOM 1258 C C . THR B 1 4 ? 9.07 12.062 14.023 1 98.06 4 THR B C 1
ATOM 1260 O O . THR B 1 4 ? 10.172 11.828 14.508 1 98.06 4 THR B O 1
ATOM 1263 N N . ARG B 1 5 ? 8.062 11.297 14.195 1 98.06 5 ARG B N 1
ATOM 1264 C CA . ARG B 1 5 ? 8.164 10.008 14.875 1 98.06 5 ARG B CA 1
ATOM 1265 C C . ARG B 1 5 ? 7.043 9.07 14.438 1 98.06 5 ARG B C 1
ATOM 1267 O O . ARG B 1 5 ? 5.98 9.523 14.008 1 98.06 5 ARG B O 1
ATOM 1274 N N . LEU B 1 6 ? 7.277 7.805 14.641 1 98.19 6 LEU B N 1
ATOM 1275 C CA . LEU B 1 6 ? 6.234 6.816 14.375 1 98.19 6 LEU B CA 1
ATOM 1276 C C . LEU B 1 6 ? 5.148 6.871 15.445 1 98.19 6 LEU B C 1
ATOM 1278 O O . LEU B 1 6 ? 5.449 6.98 16.641 1 98.19 6 LEU B O 1
ATOM 1282 N N . ALA B 1 7 ? 3.926 6.82 15.023 1 98.19 7 ALA B N 1
ATOM 1283 C CA . ALA B 1 7 ? 2.807 6.719 15.953 1 98.19 7 ALA B CA 1
ATOM 1284 C C . ALA B 1 7 ? 2.789 5.355 16.641 1 98.19 7 ALA B C 1
ATOM 1286 O O . ALA B 1 7 ? 3.299 4.371 16.094 1 98.19 7 ALA B O 1
ATOM 1287 N N . THR B 1 8 ? 2.289 5.312 17.812 1 97.38 8 THR B N 1
ATOM 1288 C CA . THR B 1 8 ? 2.055 4.098 18.578 1 97.38 8 THR B CA 1
ATOM 1289 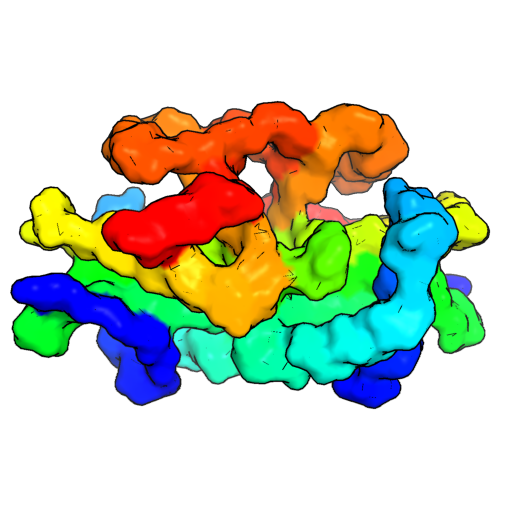C C . THR B 1 8 ? 0.59 3.99 18.984 1 97.38 8 THR B C 1
ATOM 1291 O O . THR B 1 8 ? -0.18 4.938 18.812 1 97.38 8 THR B O 1
ATOM 1294 N N . PRO B 1 9 ? 0.202 2.824 19.484 1 97.25 9 PRO B N 1
ATOM 1295 C CA . PRO B 1 9 ? -1.188 2.689 19.938 1 97.25 9 PRO B CA 1
ATOM 1296 C C . PRO B 1 9 ? -1.586 3.744 20.953 1 97.25 9 PRO B C 1
ATOM 1298 O O . PRO B 1 9 ? -2.76 4.109 21.047 1 97.25 9 PRO B O 1
ATOM 1301 N N . ALA B 1 10 ? -0.667 4.309 21.641 1 97.38 10 ALA B N 1
ATOM 1302 C CA . ALA B 1 10 ? -0.939 5.359 22.609 1 97.38 10 ALA B CA 1
ATOM 1303 C C . ALA B 1 10 ? -1.402 6.641 21.922 1 97.38 10 ALA B C 1
ATOM 1305 O O . ALA B 1 10 ? -1.976 7.523 22.562 1 97.38 10 ALA B O 1
ATOM 1306 N N . ASP B 1 11 ? -1.203 6.727 20.625 1 97.38 11 ASP B N 1
ATOM 1307 C CA . ASP B 1 11 ? -1.539 7.934 19.875 1 97.38 11 ASP B CA 1
ATOM 1308 C C . ASP B 1 11 ? -2.922 7.816 19.234 1 97.38 11 ASP B C 1
ATOM 1310 O O . ASP B 1 11 ? -3.33 8.688 18.469 1 97.38 11 ASP B O 1
ATOM 1314 N N . THR B 1 12 ? -3.646 6.789 19.578 1 97.19 12 THR B N 1
ATOM 1315 C CA . THR B 1 12 ? -4.895 6.5 18.875 1 97.19 12 THR B CA 1
ATOM 1316 C C . THR B 1 12 ? -5.852 7.688 18.969 1 97.19 12 THR B C 1
ATOM 1318 O O . THR B 1 12 ? -6.492 8.055 17.984 1 97.19 12 THR B O 1
ATOM 1321 N N . ALA B 1 13 ? -5.949 8.336 20.125 1 95.56 13 ALA B N 1
ATOM 1322 C CA . ALA B 1 13 ? -6.844 9.477 20.297 1 95.56 13 ALA B CA 1
ATOM 1323 C C . ALA B 1 13 ? -6.398 10.656 19.438 1 95.56 13 ALA B C 1
ATOM 1325 O O . ALA B 1 13 ? -7.223 11.312 18.797 1 95.56 13 ALA B O 1
ATOM 1326 N N . ALA B 1 14 ? -5.129 10.914 19.438 1 94.62 14 ALA B N 1
ATOM 1327 C CA . ALA B 1 14 ? -4.59 11.992 18.625 1 94.62 14 ALA B CA 1
ATOM 1328 C C . ALA B 1 14 ? -4.816 11.719 17.141 1 94.62 14 ALA B C 1
ATOM 1330 O O . ALA B 1 14 ? -5.133 12.633 16.375 1 94.62 14 ALA B O 1
ATOM 1331 N N . LEU B 1 15 ? -4.703 10.453 16.75 1 97.19 15 LEU B N 1
ATOM 1332 C CA . LEU B 1 15 ? -4.914 10.055 15.367 1 97.19 15 LEU B CA 1
ATOM 1333 C C . LEU B 1 15 ? -6.379 10.203 14.969 1 97.19 15 LEU B C 1
ATOM 1335 O O . LEU B 1 15 ? -6.684 10.633 13.859 1 97.19 15 LEU B O 1
ATOM 1339 N N . ALA B 1 16 ? -7.242 9.883 15.891 1 97 16 ALA B N 1
ATOM 1340 C CA . ALA B 1 16 ? -8.672 10.062 15.641 1 97 16 ALA B CA 1
ATOM 1341 C C . ALA B 1 16 ? -8.992 11.516 15.32 1 97 16 ALA B C 1
ATOM 1343 O O . ALA B 1 16 ? -9.758 11.805 14.406 1 97 16 ALA B O 1
ATOM 1344 N N . GLU B 1 17 ? -8.391 12.352 16.078 1 94.94 17 GLU B N 1
ATOM 1345 C CA . GLU B 1 17 ? -8.617 13.781 15.867 1 94.94 17 GLU B CA 1
ATOM 1346 C C . GLU B 1 17 ? -8.062 14.227 14.516 1 94.94 17 GLU B C 1
ATOM 1348 O O . GLU B 1 17 ? -8.703 15 13.797 1 94.94 17 GLU B O 1
ATOM 1353 N N . LEU B 1 18 ? -6.91 13.766 14.125 1 94.56 18 LEU B N 1
ATOM 1354 C CA . LEU B 1 18 ? -6.312 14.109 12.836 1 94.56 18 LEU B CA 1
ATOM 1355 C C . LEU B 1 18 ? -7.168 13.594 11.688 1 94.56 18 LEU B C 1
ATOM 1357 O O . LEU B 1 18 ? -7.371 14.297 10.695 1 94.56 18 LEU B O 1
ATOM 1361 N N . LEU B 1 19 ? -7.633 12.383 11.836 1 95.62 19 LEU B N 1
ATOM 1362 C CA . LEU B 1 19 ? -8.484 11.797 10.805 1 95.62 19 LEU B CA 1
ATOM 1363 C C . LEU B 1 19 ? -9.773 12.602 10.648 1 95.62 19 LEU B C 1
ATOM 1365 O O . LEU B 1 19 ? -10.258 12.789 9.531 1 95.62 19 LEU B O 1
ATOM 1369 N N . TYR B 1 20 ? -10.289 13.078 11.812 1 95.25 20 TYR B N 1
ATOM 1370 C CA . TYR B 1 20 ? -11.445 13.961 11.781 1 95.25 20 TYR B CA 1
ATOM 1371 C C . TYR B 1 20 ? -11.141 15.234 11.008 1 95.25 20 TYR B C 1
ATOM 1373 O O . TYR B 1 20 ? -11.93 15.664 10.164 1 95.25 20 TYR B O 1
ATOM 1381 N N . GLN B 1 21 ? -10.008 15.805 11.25 1 92.38 21 GLN B N 1
ATOM 1382 C CA . GLN B 1 21 ? -9.609 17.031 10.586 1 92.38 21 GLN B CA 1
ATOM 1383 C C . GLN B 1 21 ? -9.414 16.812 9.086 1 92.38 21 GLN B C 1
ATOM 1385 O O . GLN B 1 21 ? -9.727 17.688 8.281 1 92.38 21 GLN B O 1
ATOM 1390 N N . ILE B 1 22 ? -8.875 15.672 8.711 1 92.44 22 ILE B N 1
ATOM 1391 C CA . ILE B 1 22 ? -8.695 15.32 7.305 1 92.44 22 ILE B CA 1
ATOM 1392 C C . ILE B 1 22 ? -10.055 15.289 6.605 1 92.44 22 ILE B C 1
ATOM 1394 O O . ILE B 1 22 ? -10.234 15.914 5.555 1 92.44 22 ILE B O 1
ATOM 1398 N N . ASP B 1 23 ? -10.977 14.594 7.203 1 93.06 23 ASP B N 1
ATOM 1399 C CA . ASP B 1 23 ? -12.312 14.492 6.629 1 93.06 23 ASP B CA 1
ATOM 1400 C C . ASP B 1 23 ? -12.969 15.875 6.527 1 93.06 23 ASP B C 1
ATOM 1402 O O . ASP B 1 23 ? -13.617 16.188 5.531 1 93.06 23 ASP B O 1
ATOM 1406 N N . LEU B 1 24 ? -12.789 16.641 7.586 1 92.31 24 LEU B N 1
ATOM 1407 C CA . LEU B 1 24 ? -13.359 17.984 7.613 1 92.31 24 LEU B CA 1
ATOM 1408 C C . LEU B 1 24 ? -12.789 18.844 6.48 1 92.31 24 LEU B C 1
ATOM 1410 O O . LEU B 1 24 ? -13.539 19.547 5.797 1 92.31 24 LEU B O 1
ATOM 1414 N N . HIS B 1 25 ? -11.539 18.719 6.273 1 88.88 25 HIS B N 1
ATOM 1415 C CA . HIS B 1 25 ? -10.844 19.516 5.266 1 88.88 25 HIS B CA 1
ATOM 1416 C C . HIS B 1 25 ? -11.25 19.094 3.857 1 88.88 25 HIS B C 1
ATOM 1418 O O . HIS B 1 25 ? -11.562 19.938 3.014 1 88.88 25 HIS B O 1
ATOM 1424 N N . TYR B 1 26 ? -11.328 17.812 3.564 1 87.19 26 TYR B N 1
ATOM 1425 C CA . TYR B 1 26 ? -11.484 17.328 2.199 1 87.19 26 TYR B CA 1
ATOM 1426 C C . TYR B 1 26 ? -12.953 17.156 1.846 1 87.19 26 TYR B C 1
ATOM 1428 O O . TYR B 1 26 ? -13.344 17.281 0.682 1 87.19 26 TYR B O 1
ATOM 1436 N N . PHE B 1 27 ? -13.758 16.844 2.92 1 89.69 27 PHE B N 1
ATOM 1437 C CA . PHE B 1 27 ? -15.125 16.453 2.584 1 89.69 27 PHE B CA 1
ATOM 1438 C C . PHE B 1 27 ? -16.125 17.359 3.281 1 89.69 27 PHE B C 1
ATOM 1440 O O . PHE B 1 27 ? -17.328 17.312 2.986 1 89.69 27 PHE B O 1
ATOM 1447 N N . GLY B 1 28 ? -15.688 18.234 4.273 1 90.38 28 GLY B N 1
ATOM 1448 C CA . GLY B 1 28 ? -16.547 19.203 4.918 1 90.38 28 GLY B CA 1
ATOM 1449 C C . GLY B 1 28 ? -17.266 18.656 6.141 1 90.38 28 GLY B C 1
ATOM 1450 O O . GLY B 1 28 ? -17.125 17.484 6.465 1 90.38 28 GLY B O 1
ATOM 1451 N N . PRO B 1 29 ? -17.953 19.531 6.797 1 90.06 29 PRO B N 1
ATOM 1452 C CA . PRO B 1 29 ? -18.578 19.188 8.078 1 90.06 29 PRO B CA 1
ATOM 1453 C C . PRO B 1 29 ? -19.703 18.172 7.938 1 90.06 29 PRO B C 1
ATOM 1455 O O . PRO B 1 29 ? -20.078 17.516 8.914 1 90.06 29 PRO B O 1
ATOM 1458 N N . GLY B 1 30 ? -20.312 18.047 6.812 1 89.5 30 GLY B N 1
ATOM 1459 C CA . GLY B 1 30 ? -21.391 17.109 6.598 1 89.5 30 GLY B CA 1
ATOM 1460 C C . GLY B 1 30 ? -20.938 15.656 6.613 1 89.5 30 GLY B C 1
ATOM 1461 O O . GLY B 1 30 ? -21.719 14.75 6.871 1 89.5 30 GLY B O 1
ATOM 1462 N N . ARG B 1 31 ? -19.703 15.477 6.371 1 87.56 31 ARG B N 1
ATOM 1463 C CA . ARG B 1 31 ? -19.172 14.125 6.277 1 87.56 31 ARG B CA 1
ATOM 1464 C C . ARG B 1 31 ? -18.234 13.82 7.441 1 87.56 31 ARG B C 1
ATOM 1466 O O . ARG B 1 31 ? -18.016 12.656 7.789 1 87.56 31 ARG B O 1
ATOM 1473 N N . ALA B 1 32 ? -17.734 14.93 8.102 1 93.5 32 ALA B N 1
ATOM 1474 C CA . ALA B 1 32 ? -16.797 14.766 9.219 1 93.5 32 ALA B CA 1
ATOM 1475 C C . ALA B 1 32 ? -17.547 14.547 10.531 1 93.5 32 ALA B C 1
ATOM 1477 O O . ALA B 1 32 ? -18.531 15.242 10.812 1 93.5 32 ALA B O 1
ATOM 1478 N N . CYS B 1 33 ? -17.156 13.516 11.266 1 95.62 33 CYS B N 1
ATOM 1479 C CA . CYS B 1 33 ? -17.75 13.172 12.555 1 95.62 33 CYS B CA 1
ATOM 1480 C C . CYS B 1 33 ? -16.688 12.688 13.531 1 95.62 33 CYS B C 1
ATOM 1482 O O . CYS B 1 33 ? -16.047 11.648 13.305 1 95.62 33 CYS B O 1
ATOM 1484 N N . ARG B 1 34 ? -16.578 13.414 14.672 1 96.12 34 ARG B N 1
ATOM 1485 C CA . ARG B 1 34 ? -15.523 13.094 15.625 1 96.12 34 ARG B CA 1
ATOM 1486 C C . ARG B 1 34 ? -15.711 11.703 16.219 1 96.12 34 ARG B C 1
ATOM 1488 O O . ARG B 1 34 ? -14.75 10.938 16.328 1 96.12 34 ARG B O 1
ATOM 1495 N N . GLN B 1 35 ? -16.922 11.438 16.5 1 96.88 35 GLN B N 1
ATOM 1496 C CA . GLN B 1 35 ? -17.203 10.133 17.078 1 96.88 35 GLN B CA 1
ATOM 1497 C C . GLN B 1 35 ? -16.922 9.016 16.094 1 96.88 35 GLN B C 1
ATOM 1499 O O . GLN B 1 35 ? -16.344 7.984 16.453 1 96.88 35 GLN B O 1
ATOM 1504 N N . ALA B 1 36 ? -17.281 9.219 14.875 1 96.56 36 ALA B N 1
ATOM 1505 C CA . ALA B 1 36 ? -17.016 8.219 13.844 1 96.56 36 ALA B CA 1
ATOM 1506 C C . ALA B 1 36 ? -15.516 8.055 13.609 1 96.56 36 ALA B C 1
ATOM 1508 O O . ALA B 1 36 ? -15.023 6.938 13.422 1 96.56 36 ALA B O 1
ATOM 1509 N N . SER B 1 37 ? -14.828 9.141 13.68 1 97 37 SER B N 1
ATOM 1510 C CA . SER B 1 37 ? -13.375 9.102 13.523 1 97 37 SER B CA 1
ATOM 1511 C C . SER B 1 37 ? -12.711 8.336 14.664 1 97 37 SER B C 1
ATOM 1513 O O . SER B 1 37 ? -11.766 7.582 14.445 1 97 37 SER B O 1
ATOM 1515 N N . ALA B 1 38 ? -13.203 8.555 15.852 1 97.56 38 ALA B N 1
ATOM 1516 C CA . ALA B 1 38 ? -12.672 7.852 17.016 1 97.56 38 ALA B CA 1
ATOM 1517 C C . ALA B 1 38 ? -12.891 6.344 16.906 1 97.56 38 ALA B C 1
ATOM 1519 O O . ALA B 1 38 ? -11.969 5.559 17.141 1 97.56 38 ALA B O 1
ATOM 1520 N N . ARG B 1 39 ? -14.062 5.98 16.5 1 97.19 39 ARG B N 1
ATOM 1521 C CA . ARG B 1 39 ? -14.375 4.57 16.297 1 97.19 39 ARG B CA 1
ATOM 1522 C C . ARG B 1 39 ? -13.539 3.973 15.172 1 97.19 39 ARG B C 1
ATOM 1524 O O . ARG B 1 39 ? -13.047 2.848 15.281 1 97.19 39 ARG B O 1
ATOM 1531 N N . TYR B 1 40 ? -13.414 4.75 14.156 1 96.69 40 TYR B N 1
ATOM 1532 C CA . TYR B 1 40 ? -12.648 4.348 12.984 1 96.69 40 TYR B CA 1
ATOM 1533 C C . TYR B 1 40 ? -11.195 4.086 13.352 1 96.69 40 TYR B C 1
ATOM 1535 O O . TYR B 1 40 ? -10.648 3.027 13.023 1 96.69 40 TYR B O 1
ATOM 1543 N N . ALA B 1 41 ? -10.586 4.977 14.07 1 97.44 41 ALA B N 1
ATOM 1544 C CA . ALA B 1 41 ? -9.195 4.84 14.484 1 97.44 41 ALA B CA 1
ATOM 1545 C C . ALA B 1 41 ? -9.008 3.625 15.391 1 97.44 41 ALA B C 1
ATOM 1547 O O . ALA B 1 41 ? -8.078 2.842 15.203 1 97.44 41 ALA B O 1
ATOM 1548 N N . ALA B 1 42 ? -9.922 3.475 16.266 1 96.69 42 ALA B N 1
ATOM 1549 C CA . ALA B 1 42 ? -9.844 2.371 17.219 1 96.69 42 ALA B CA 1
ATOM 1550 C C . ALA B 1 42 ? -10.008 1.026 16.516 1 96.69 42 ALA B C 1
ATOM 1552 O O . ALA B 1 42 ? -9.352 0.046 16.891 1 96.69 42 ALA B O 1
ATOM 1553 N N . ASP B 1 43 ? -10.828 1.028 15.531 1 96.5 43 ASP B N 1
ATOM 1554 C CA . ASP B 1 43 ? -11.195 -0.219 14.867 1 96.5 43 ASP B CA 1
ATOM 1555 C C . ASP B 1 43 ? -10.156 -0.61 13.812 1 96.5 43 ASP B C 1
ATOM 1557 O O . ASP B 1 43 ? -9.914 -1.797 13.586 1 96.5 43 ASP B O 1
ATOM 1561 N N . LYS B 1 44 ? -9.594 0.366 13.195 1 96.94 44 LYS B N 1
ATOM 1562 C CA . LYS B 1 44 ? -8.852 0.059 11.977 1 96.94 44 LYS B CA 1
ATOM 1563 C C . LYS B 1 44 ? -7.348 0.154 12.211 1 96.94 44 LYS B C 1
ATOM 1565 O O . LYS B 1 44 ? -6.574 -0.611 11.633 1 96.94 44 LYS B O 1
ATOM 1570 N N . LEU B 1 45 ? -6.926 1.057 13.102 1 96.75 45 LEU B N 1
ATOM 1571 C CA . LEU B 1 45 ? -5.496 1.307 13.25 1 96.75 45 LEU B CA 1
ATOM 1572 C C . LEU B 1 45 ? -4.891 0.374 14.297 1 96.75 45 LEU B C 1
ATOM 1574 O O . LEU B 1 45 ? -5.551 0.012 15.273 1 96.75 45 LEU B O 1
ATOM 1578 N N . PHE B 1 46 ? -3.672 -0.031 14.078 1 95.81 46 PHE B N 1
ATOM 1579 C CA . PHE B 1 46 ? -2.861 -0.825 14.992 1 95.81 46 PHE B CA 1
ATOM 1580 C C . PHE B 1 46 ? -3.506 -2.182 15.25 1 95.81 46 PHE B C 1
ATOM 1582 O O . PHE B 1 46 ? -3.344 -2.76 16.328 1 95.81 46 PHE B O 1
ATOM 1589 N N . GLN B 1 47 ? -4.34 -2.629 14.297 1 94 47 GLN B N 1
ATOM 1590 C CA . GLN B 1 47 ? 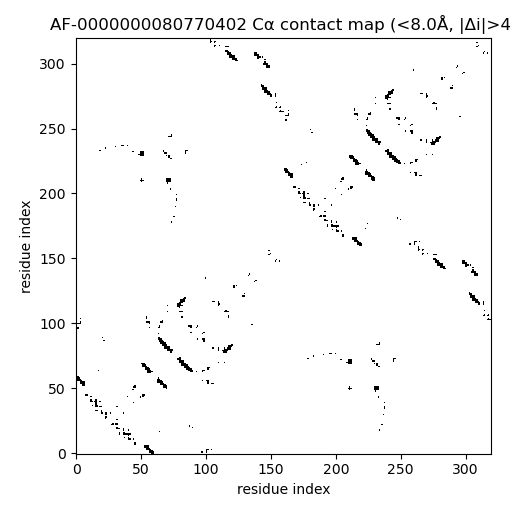-4.93 -3.965 14.305 1 94 47 GLN B CA 1
ATOM 1591 C C . GLN B 1 47 ? -4.086 -4.941 13.492 1 94 47 GLN B C 1
ATOM 1593 O O . GLN B 1 47 ? -3.309 -4.531 12.625 1 94 47 GLN B O 1
ATOM 1598 N N . PRO B 1 48 ? -4.246 -6.227 13.719 1 89.88 48 PRO B N 1
ATOM 1599 C CA . PRO B 1 48 ? -3.461 -7.223 12.992 1 89.88 48 PRO B CA 1
ATOM 1600 C C . PRO B 1 48 ? -3.684 -7.16 11.484 1 89.88 48 PRO B C 1
ATOM 1602 O O . PRO B 1 48 ? -2.787 -7.504 10.711 1 89.88 48 PRO B O 1
ATOM 1605 N N . HIS B 1 49 ? -4.863 -6.703 11.07 1 91.62 49 HIS B N 1
ATOM 1606 C CA . HIS B 1 49 ? -5.156 -6.656 9.641 1 91.62 49 HIS B CA 1
ATOM 1607 C C . HIS B 1 49 ? -4.668 -5.352 9.023 1 91.62 49 HIS B C 1
ATOM 1609 O O . HIS B 1 49 ? -4.625 -5.219 7.797 1 91.62 49 HIS B O 1
ATOM 1615 N N . CYS B 1 50 ? -4.344 -4.406 9.906 1 93.94 50 CYS B N 1
ATOM 1616 C CA . CYS B 1 50 ? -3.943 -3.086 9.43 1 93.94 50 CYS B CA 1
ATOM 1617 C C . CYS B 1 50 ? -2.531 -3.117 8.859 1 93.94 50 CYS B C 1
ATOM 1619 O O . CYS B 1 50 ? -1.576 -3.438 9.57 1 93.94 50 CYS B O 1
ATOM 1621 N N . GLY B 1 51 ? -2.432 -2.654 7.613 1 95 51 GLY B N 1
ATOM 1622 C CA . GLY B 1 51 ? -1.137 -2.666 6.949 1 95 51 GLY B CA 1
ATOM 1623 C C . GLY B 1 51 ? -0.404 -1.342 7.043 1 95 51 GLY B C 1
ATOM 1624 O O . GLY B 1 51 ? 0.696 -1.195 6.508 1 95 51 GLY B O 1
ATOM 1625 N N . VAL B 1 52 ? -1.007 -0.416 7.844 1 97 52 VAL B N 1
ATOM 1626 C CA . VAL B 1 52 ? -0.415 0.914 7.754 1 97 52 VAL B CA 1
ATOM 1627 C C . VAL B 1 52 ? 0.39 1.208 9.016 1 97 52 VAL B C 1
ATOM 1629 O O . VAL B 1 52 ? 0.056 0.724 10.102 1 97 52 VAL B O 1
ATOM 1632 N N . GLN B 1 53 ? 1.434 1.895 8.867 1 97.88 53 GLN B N 1
ATOM 1633 C CA . GLN B 1 53 ? 2.127 2.68 9.883 1 97.88 53 GLN B CA 1
ATOM 1634 C C . GLN B 1 53 ? 1.898 4.172 9.672 1 97.88 53 GLN B C 1
ATOM 1636 O O . GLN B 1 53 ? 1.422 4.594 8.617 1 97.88 53 GLN B O 1
ATOM 1641 N N . ILE B 1 54 ? 2.119 4.918 10.758 1 98.5 54 ILE B N 1
ATOM 1642 C CA . ILE B 1 54 ? 1.83 6.348 10.672 1 98.5 54 ILE B CA 1
ATOM 1643 C C . ILE B 1 54 ? 3.021 7.145 11.195 1 98.5 54 ILE B C 1
ATOM 1645 O O . ILE B 1 54 ? 3.523 6.875 12.289 1 98.5 54 ILE B O 1
ATOM 1649 N N . MET B 1 55 ? 3.523 8.031 10.375 1 98.75 55 MET B N 1
ATOM 1650 C CA . MET B 1 55 ? 4.535 9.008 10.773 1 98.75 55 MET B CA 1
ATOM 1651 C C . MET B 1 55 ? 3.885 10.336 11.164 1 98.75 55 MET B C 1
ATOM 1653 O O . MET B 1 55 ? 3.096 10.891 10.406 1 98.75 55 MET B O 1
ATOM 1657 N N . LEU B 1 56 ? 4.168 10.797 12.359 1 98.44 56 LEU B N 1
ATOM 1658 C CA . LEU B 1 56 ? 3.633 12.062 12.844 1 98.44 56 LEU B CA 1
ATOM 1659 C C . LEU B 1 56 ? 4.66 13.18 12.703 1 98.44 56 LEU B C 1
ATOM 1661 O O . LEU B 1 56 ? 5.859 12.953 12.898 1 98.44 56 LEU B O 1
ATOM 1665 N N . ALA B 1 57 ? 4.211 14.305 12.305 1 97.94 57 ALA B N 1
ATOM 1666 C CA . ALA B 1 57 ? 4.992 15.539 12.383 1 97.94 57 ALA B CA 1
ATOM 1667 C C . ALA B 1 57 ? 4.535 16.406 13.555 1 97.94 57 ALA B C 1
ATOM 1669 O O . ALA B 1 57 ? 3.338 16.656 13.719 1 97.94 57 ALA B O 1
ATOM 1670 N N . GLU B 1 58 ? 5.469 16.875 14.32 1 96.94 58 GLU B N 1
ATOM 1671 C CA . GLU B 1 58 ? 5.148 17.656 15.516 1 96.94 58 GLU B CA 1
ATOM 1672 C C . GLU B 1 58 ? 5.965 18.938 15.57 1 96.94 58 GLU B C 1
ATOM 1674 O O . GLU B 1 58 ? 7.117 18.969 15.125 1 96.94 58 GLU B O 1
ATOM 1679 N N . ARG B 1 59 ? 5.316 19.953 16.016 1 94.75 59 ARG B N 1
ATOM 1680 C CA . ARG B 1 59 ? 5.945 21.234 16.344 1 94.75 59 ARG B CA 1
ATOM 1681 C C . ARG B 1 59 ? 5.66 21.625 17.781 1 94.75 59 ARG B C 1
ATOM 1683 O O . ARG B 1 59 ? 4.5 21.766 18.188 1 94.75 59 ARG B O 1
ATOM 1690 N N . GLU B 1 60 ? 6.727 21.766 18.594 1 91.69 60 GLU B N 1
ATOM 1691 C CA . GLU B 1 60 ? 6.598 22.141 20 1 91.69 60 GLU B CA 1
ATOM 1692 C C . GLU B 1 60 ? 5.656 21.203 20.75 1 91.69 60 GLU B C 1
ATOM 1694 O O . GLU B 1 60 ? 4.773 21.656 21.484 1 91.69 60 GLU B O 1
ATOM 1699 N N . GLY B 1 61 ? 5.695 19.922 20.328 1 89.19 61 GLY B N 1
ATOM 1700 C CA . GLY B 1 61 ? 4.949 18.891 21.031 1 89.19 61 GLY B CA 1
ATOM 1701 C C . GLY B 1 61 ? 3.531 18.719 20.516 1 89.19 61 GLY B C 1
ATOM 1702 O O . GLY B 1 61 ? 2.795 17.859 20.984 1 89.19 61 GLY B O 1
ATOM 1703 N N . VAL B 1 62 ? 3.197 19.578 19.562 1 91.62 62 VAL B N 1
ATOM 1704 C CA . VAL B 1 62 ? 1.854 19.5 19 1 91.62 62 VAL B CA 1
ATOM 1705 C C . VAL B 1 62 ? 1.899 18.812 17.641 1 91.62 62 VAL B C 1
ATOM 1707 O O . VAL B 1 62 ? 2.703 19.188 16.781 1 91.62 62 VAL B O 1
ATOM 1710 N N . THR B 1 63 ? 1.031 17.812 17.438 1 94.62 63 THR B N 1
ATOM 1711 C CA . THR B 1 63 ? 0.957 17.141 16.156 1 94.62 63 THR B CA 1
ATOM 1712 C C . THR B 1 63 ? 0.347 18.047 15.094 1 94.62 63 THR B C 1
ATOM 1714 O O . THR B 1 63 ? -0.74 18.594 15.289 1 94.62 63 THR B O 1
ATOM 1717 N N . ILE B 1 64 ? 1.06 18.203 13.938 1 94.69 64 ILE B N 1
ATOM 1718 C CA . ILE B 1 64 ? 0.575 19.141 12.938 1 94.69 64 ILE B CA 1
ATOM 1719 C C . ILE B 1 64 ? 0.366 18.422 11.609 1 94.69 64 ILE B C 1
ATOM 1721 O O . ILE B 1 64 ? -0.1 19.016 10.633 1 94.69 64 ILE B O 1
ATOM 1725 N N . GLY B 1 65 ? 0.69 17.141 11.539 1 96.31 65 GLY B N 1
ATOM 1726 C CA . GLY B 1 65 ? 0.517 16.391 10.305 1 96.31 65 GLY B CA 1
ATOM 1727 C C . GLY B 1 65 ? 0.832 14.914 10.461 1 96.31 65 GLY B C 1
ATOM 1728 O O . GLY B 1 65 ? 1.276 14.477 11.523 1 96.31 65 GLY B O 1
ATOM 1729 N N . LEU B 1 66 ? 0.537 14.188 9.406 1 98.12 66 LEU B N 1
ATOM 1730 C CA . LEU B 1 66 ? 0.825 12.758 9.406 1 98.12 66 LEU B CA 1
ATOM 1731 C C . LEU B 1 66 ? 1.029 12.242 7.988 1 98.12 66 LEU B C 1
ATOM 1733 O O . LEU B 1 66 ? 0.634 12.898 7.023 1 98.12 66 LEU B O 1
ATOM 1737 N N . ALA B 1 67 ? 1.71 11.195 7.859 1 98.5 67 ALA B N 1
ATOM 1738 C CA . ALA B 1 67 ? 1.746 10.344 6.672 1 98.5 67 ALA B CA 1
ATOM 1739 C C . ALA B 1 67 ? 1.426 8.898 7.02 1 98.5 67 ALA B C 1
ATOM 1741 O O . ALA B 1 67 ? 1.976 8.344 7.977 1 98.5 67 ALA B O 1
ATOM 1742 N N . THR B 1 68 ? 0.476 8.32 6.344 1 98.38 68 THR B N 1
ATOM 1743 C CA . THR B 1 68 ? 0.226 6.891 6.484 1 98.38 68 THR B CA 1
ATOM 1744 C C . THR B 1 68 ? 0.915 6.109 5.371 1 98.38 68 THR B C 1
ATOM 1746 O O . THR B 1 68 ? 0.96 6.559 4.227 1 98.38 68 THR B O 1
ATOM 1749 N N . PHE B 1 69 ? 1.497 4.953 5.734 1 98.69 69 PHE B N 1
ATOM 1750 C CA . PHE B 1 69 ? 2.287 4.219 4.754 1 98.69 69 PHE B CA 1
ATOM 1751 C C . PHE B 1 69 ? 2.361 2.74 5.117 1 98.69 69 PHE B C 1
ATOM 1753 O O . PHE B 1 69 ? 1.986 2.348 6.223 1 98.69 69 PHE B O 1
ATOM 1760 N N . SER B 1 70 ? 2.779 1.962 4.176 1 98.44 70 SER B N 1
ATOM 1761 C CA . SER B 1 70 ? 3.049 0.544 4.395 1 98.44 70 SER B CA 1
ATOM 1762 C C . SER B 1 70 ? 4.324 0.109 3.678 1 98.44 70 SER B C 1
ATOM 1764 O O . SER B 1 70 ? 4.672 0.656 2.631 1 98.44 70 SER B O 1
ATOM 1766 N N . LEU B 1 71 ? 5.016 -0.792 4.312 1 98.12 71 LEU B N 1
ATOM 1767 C CA . LEU B 1 71 ? 6.098 -1.486 3.627 1 98.12 71 LEU B CA 1
ATOM 1768 C C . LEU B 1 71 ? 5.582 -2.734 2.918 1 98.12 71 LEU B C 1
ATOM 1770 O O . LEU B 1 71 ? 5.031 -3.633 3.557 1 98.12 71 LEU B O 1
ATOM 1774 N N . LEU B 1 72 ? 5.754 -2.703 1.637 1 97.62 72 LEU B N 1
ATOM 1775 C CA . LEU B 1 72 ? 5.219 -3.768 0.794 1 97.62 72 LEU B CA 1
ATOM 1776 C C . LEU B 1 72 ? 6.344 -4.637 0.24 1 97.62 72 LEU B C 1
ATOM 1778 O O . LEU B 1 72 ? 7.375 -4.121 -0.196 1 97.62 72 LEU B O 1
ATOM 1782 N N . TYR B 1 73 ? 6.086 -5.879 0.328 1 95.5 73 TYR B N 1
ATOM 1783 C CA . TYR B 1 73 ? 6.98 -6.887 -0.224 1 95.5 73 TYR B CA 1
ATOM 1784 C C . TYR B 1 73 ? 6.223 -7.848 -1.132 1 95.5 73 TYR B C 1
ATOM 1786 O O . TYR B 1 73 ? 5.016 -8.039 -0.978 1 95.5 73 TYR B O 1
ATOM 1794 N N . PRO B 1 74 ? 6.832 -8.406 -2.182 1 94.31 74 PRO B N 1
ATOM 1795 C CA . PRO B 1 74 ? 8.25 -8.289 -2.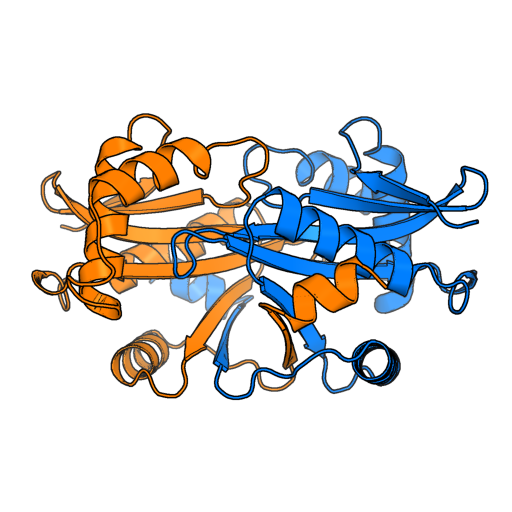518 1 94.31 74 PRO B CA 1
ATOM 1796 C C . PRO B 1 74 ? 8.539 -7.148 -3.49 1 94.31 74 PRO B C 1
ATOM 1798 O O . PRO B 1 74 ? 7.609 -6.512 -3.992 1 94.31 74 PRO B O 1
ATOM 1801 N N . ALA B 1 75 ? 9.797 -6.797 -3.699 1 92.5 75 ALA B N 1
ATOM 1802 C CA . ALA B 1 75 ? 10.32 -5.945 -4.766 1 92.5 75 ALA B CA 1
ATOM 1803 C C . ALA B 1 75 ? 11.617 -6.508 -5.336 1 92.5 75 ALA B C 1
ATOM 1805 O O . ALA B 1 75 ? 12.227 -7.406 -4.746 1 92.5 75 ALA B O 1
ATOM 1806 N N . PRO B 1 76 ? 12.031 -6.039 -6.527 1 88.62 76 PRO B N 1
ATOM 1807 C CA . PRO B 1 76 ? 13.266 -6.551 -7.133 1 88.62 76 PRO B CA 1
ATOM 1808 C C . PRO B 1 76 ? 14.469 -6.457 -6.191 1 88.62 76 PRO B C 1
ATOM 1810 O O . PRO B 1 76 ? 14.5 -5.594 -5.312 1 88.62 76 PRO B O 1
ATOM 1813 N N . ASP B 1 77 ? 15.398 -7.371 -6.371 1 89.56 77 ASP B N 1
ATOM 1814 C CA . ASP B 1 77 ? 16.672 -7.422 -5.656 1 89.56 77 ASP B CA 1
ATOM 1815 C C . ASP B 1 77 ? 16.453 -7.574 -4.152 1 89.56 77 ASP B C 1
ATOM 1817 O O . ASP B 1 77 ? 17.141 -6.938 -3.354 1 89.56 77 ASP B O 1
ATOM 1821 N N . TYR B 1 78 ? 15.398 -8.305 -3.809 1 92.25 78 TYR B N 1
ATOM 1822 C CA . TYR B 1 78 ? 15.086 -8.641 -2.424 1 92.25 78 TYR B CA 1
ATOM 1823 C C . TYR B 1 78 ? 14.844 -7.375 -1.604 1 92.25 78 TYR B C 1
ATOM 1825 O O . TYR B 1 78 ? 15.25 -7.293 -0.443 1 92.25 78 TYR B O 1
ATOM 1833 N N . GLY B 1 79 ? 14.336 -6.414 -2.285 1 93.94 79 GLY B N 1
ATOM 1834 C CA . GLY B 1 79 ? 13.984 -5.16 -1.639 1 93.94 79 GLY B CA 1
ATOM 1835 C C . GLY B 1 79 ? 12.5 -5.043 -1.338 1 93.94 79 GLY B C 1
ATOM 1836 O O . GLY B 1 79 ? 11.766 -6.031 -1.403 1 93.94 79 GLY B O 1
ATOM 1837 N N . GLY B 1 80 ? 12.141 -3.838 -0.854 1 96.31 80 GLY B N 1
ATOM 1838 C CA . GLY B 1 80 ? 10.75 -3.514 -0.617 1 96.31 80 GLY B CA 1
ATOM 1839 C C . GLY B 1 80 ? 10.336 -2.174 -1.199 1 96.31 80 GLY B C 1
ATOM 1840 O O . GLY B 1 80 ? 11.117 -1.54 -1.917 1 96.31 80 GLY B O 1
ATOM 1841 N N . GLN B 1 81 ? 9.109 -1.95 -1.036 1 97.94 81 GLN B N 1
ATOM 1842 C CA . GLN B 1 81 ? 8.484 -0.693 -1.43 1 97.94 81 GLN B CA 1
ATOM 1843 C C . GLN B 1 81 ? 7.758 -0.048 -0.252 1 97.94 81 GLN B C 1
ATOM 1845 O O . GLN B 1 81 ? 6.93 -0.687 0.398 1 97.94 81 GLN B O 1
ATOM 1850 N N . LEU B 1 82 ? 8.234 1.141 0.098 1 98.75 82 LEU B N 1
ATOM 1851 C CA . LEU B 1 82 ? 7.363 1.919 0.973 1 98.75 82 LEU B CA 1
ATOM 1852 C C . LEU B 1 82 ? 6.293 2.65 0.167 1 98.75 82 LEU B C 1
ATOM 1854 O O . LEU B 1 82 ? 6.613 3.418 -0.743 1 98.75 82 LEU B O 1
ATOM 1858 N N . PHE B 1 83 ? 5.043 2.381 0.424 1 98.81 83 PHE B N 1
ATOM 1859 C CA . PHE B 1 83 ? 3.926 3.025 -0.251 1 98.81 83 PHE B CA 1
ATOM 1860 C C . PHE B 1 83 ? 3.213 3.996 0.685 1 98.81 83 PHE B C 1
ATOM 1862 O O . PHE B 1 83 ? 2.666 3.586 1.711 1 98.81 83 PHE B O 1
ATOM 1869 N N . MET B 1 84 ? 3.242 5.242 0.341 1 98.75 84 MET B N 1
ATOM 1870 C CA . MET B 1 84 ? 2.535 6.254 1.121 1 98.75 84 MET B CA 1
ATOM 1871 C C . MET B 1 84 ? 1.081 6.363 0.677 1 98.75 84 MET B C 1
ATOM 1873 O O . MET B 1 84 ? 0.804 6.613 -0.498 1 98.75 84 MET B O 1
ATOM 1877 N N . LYS B 1 85 ? 0.206 6.211 1.602 1 97.5 85 LYS B N 1
ATOM 1878 C CA . LYS B 1 85 ? -1.229 6.254 1.331 1 97.5 85 LYS B CA 1
ATOM 1879 C C . LYS B 1 85 ? -1.764 7.68 1.427 1 97.5 85 LYS B C 1
ATOM 1881 O O . LYS B 1 85 ? -2.576 8.102 0.601 1 97.5 85 LYS B O 1
ATOM 1886 N N . ASP B 1 86 ? -1.396 8.391 2.475 1 96.38 86 ASP B N 1
ATOM 1887 C CA . ASP B 1 86 ? -1.881 9.758 2.686 1 96.38 86 ASP B CA 1
ATOM 1888 C C . ASP B 1 86 ? -0.787 10.641 3.275 1 96.38 86 ASP B C 1
ATOM 1890 O O . ASP B 1 86 ? 0.064 10.172 4.031 1 96.38 86 ASP B O 1
ATOM 1894 N N . LEU B 1 87 ? -0.817 11.859 2.902 1 96.88 87 LEU B N 1
ATOM 1895 C CA . LEU B 1 87 ? -0.018 12.945 3.471 1 96.88 87 LEU B CA 1
ATOM 1896 C C . LEU B 1 87 ? -0.896 14.133 3.832 1 96.88 87 LEU B C 1
ATOM 1898 O O . LEU B 1 87 ? -1.604 14.672 2.979 1 96.88 87 LEU B O 1
ATOM 1902 N N . PHE B 1 88 ? -0.87 14.453 5.121 1 95.94 88 PHE B N 1
ATOM 1903 C CA . PHE B 1 88 ? -1.729 15.539 5.574 1 95.94 88 PHE B CA 1
ATOM 1904 C C . PHE B 1 88 ? -0.98 16.453 6.535 1 95.94 88 PHE B C 1
ATOM 1906 O O . PHE B 1 88 ? -0.282 15.984 7.434 1 95.94 88 PHE B O 1
ATOM 1913 N N . THR B 1 89 ? -1.021 17.656 6.25 1 94.88 89 THR B N 1
ATOM 1914 C CA . THR B 1 89 ? -0.593 18.703 7.168 1 94.88 89 THR B CA 1
ATOM 1915 C C . THR B 1 89 ? -1.732 19.688 7.441 1 94.88 89 THR B C 1
ATOM 1917 O O . THR B 1 89 ? -2.469 20.062 6.527 1 94.88 89 THR B O 1
ATOM 1920 N N . HIS B 1 90 ? -1.889 20.062 8.672 1 92.25 90 HIS B N 1
ATOM 1921 C CA . HIS B 1 90 ? -2.896 21.062 8.992 1 92.25 90 HIS B CA 1
ATOM 1922 C C . HIS B 1 90 ? -2.779 22.266 8.078 1 92.25 90 HIS B C 1
ATOM 1924 O O . HIS B 1 90 ? -1.675 22.75 7.809 1 92.25 90 HIS B O 1
ATOM 1930 N N . PRO B 1 91 ? -3.947 22.734 7.68 1 88.69 91 PRO B N 1
ATOM 1931 C CA . PRO B 1 91 ? -3.916 23.891 6.785 1 88.69 91 PRO B CA 1
ATOM 1932 C C . PRO B 1 91 ? -3.131 25.062 7.363 1 88.69 91 PRO B C 1
ATOM 1934 O O . PRO B 1 91 ? -2.424 25.766 6.629 1 88.69 91 PRO B O 1
ATOM 1937 N N . GLU B 1 92 ? -3.209 25.203 8.648 1 88.06 92 GLU B N 1
ATOM 1938 C CA . GLU B 1 92 ? -2.541 26.328 9.312 1 88.06 92 GLU B CA 1
ATOM 1939 C C . GLU B 1 92 ? -1.032 26.109 9.367 1 88.06 92 GLU B C 1
ATOM 1941 O O . GLU B 1 92 ? -0.277 27.047 9.641 1 88.06 92 GLU B O 1
ATOM 1946 N N . ALA B 1 93 ? -0.66 24.922 9.117 1 87.94 93 ALA B N 1
ATOM 1947 C CA . ALA B 1 93 ? 0.763 24.594 9.195 1 87.94 93 ALA B CA 1
ATOM 1948 C C . ALA B 1 93 ? 1.371 24.453 7.801 1 87.94 93 ALA B C 1
ATOM 1950 O O . ALA B 1 93 ? 2.547 24.109 7.664 1 87.94 93 ALA B O 1
ATOM 1951 N N . ARG B 1 94 ? 0.53 24.656 6.859 1 83.69 94 ARG B N 1
ATOM 1952 C CA . ARG B 1 94 ? 1.066 24.547 5.508 1 83.69 94 ARG B CA 1
ATOM 1953 C C . ARG B 1 94 ? 2.115 25.625 5.242 1 83.69 94 ARG B C 1
ATOM 1955 O O . ARG B 1 94 ? 1.978 26.766 5.707 1 83.69 94 ARG B O 1
ATOM 1962 N N . GLY B 1 95 ? 3.18 25.219 4.613 1 86.62 95 GLY B N 1
ATOM 1963 C CA . GLY B 1 95 ? 4.32 26.109 4.418 1 86.62 95 GLY B CA 1
ATOM 1964 C C . GLY B 1 95 ? 5.32 26.047 5.559 1 86.62 95 GLY B C 1
ATOM 1965 O O . GLY B 1 95 ? 6.352 26.719 5.52 1 86.62 95 GLY B O 1
ATOM 1966 N N . SER B 1 96 ? 5.031 25.266 6.516 1 89.75 96 SER B N 1
ATOM 1967 C CA . SER B 1 96 ? 5.883 25.141 7.695 1 89.75 96 SER B CA 1
ATOM 1968 C C . SER B 1 96 ? 7.062 24.219 7.438 1 89.75 96 SER B C 1
ATOM 1970 O O . SER B 1 96 ? 8.023 24.188 8.211 1 89.75 96 SER B O 1
ATOM 1972 N N . GLY B 1 97 ? 6.965 23.375 6.371 1 94.81 97 GLY B N 1
ATOM 1973 C CA . GLY B 1 97 ? 7.977 22.375 6.109 1 94.81 97 GLY B CA 1
ATOM 1974 C C . GLY B 1 97 ? 7.59 21 6.617 1 94.81 97 GLY B C 1
ATOM 1975 O O . GLY B 1 97 ? 8.352 20.031 6.473 1 94.81 97 GLY B O 1
ATOM 1976 N N . ALA B 1 98 ? 6.414 20.859 7.164 1 96.19 98 ALA B N 1
ATOM 1977 C CA . ALA B 1 98 ? 5.965 19.609 7.75 1 96.19 98 ALA B CA 1
ATOM 1978 C C . ALA B 1 98 ? 5.844 18.516 6.684 1 96.19 98 ALA B C 1
ATOM 1980 O O . ALA B 1 98 ? 6.25 17.375 6.906 1 96.19 98 ALA B O 1
ATOM 1981 N N . GLY B 1 99 ? 5.301 18.906 5.535 1 96.88 99 GLY B N 1
ATOM 1982 C CA . GLY B 1 99 ? 5.184 17.938 4.445 1 96.88 99 GLY B CA 1
ATOM 1983 C C . GLY B 1 99 ? 6.52 17.359 4.012 1 96.88 99 GLY B C 1
ATOM 1984 O O . GLY B 1 99 ? 6.656 16.141 3.871 1 96.88 99 GLY B O 1
ATOM 1985 N N . LYS B 1 100 ? 7.457 18.234 3.863 1 97.12 100 LYS B N 1
ATOM 1986 C CA . LYS B 1 100 ? 8.789 17.797 3.463 1 97.12 100 LYS B CA 1
ATOM 1987 C C . LYS B 1 100 ? 9.445 16.953 4.555 1 97.12 100 LYS B C 1
ATOM 1989 O O . LYS B 1 100 ? 10.109 15.953 4.262 1 97.12 100 LYS B O 1
ATOM 1994 N N . ALA B 1 101 ? 9.281 17.328 5.797 1 97.44 101 ALA B N 1
ATOM 1995 C CA . ALA B 1 101 ? 9.836 16.578 6.922 1 97.44 101 ALA B CA 1
ATOM 1996 C C . ALA B 1 101 ? 9.266 15.172 6.973 1 97.44 101 ALA B C 1
ATOM 1998 O O . ALA B 1 101 ? 10 14.211 7.223 1 97.44 101 ALA B O 1
ATOM 1999 N N . LEU B 1 102 ? 7.992 15.047 6.734 1 98.38 102 LEU B N 1
ATOM 2000 C CA . LEU B 1 102 ? 7.34 13.742 6.723 1 98.38 102 LEU B CA 1
ATOM 2001 C C . LEU B 1 102 ? 7.859 12.883 5.574 1 98.38 102 LEU B C 1
ATOM 2003 O O . LEU B 1 102 ? 8.188 11.711 5.77 1 98.38 102 LEU B O 1
ATOM 2007 N N . MET B 1 103 ? 7.98 13.5 4.418 1 98.69 103 MET B N 1
ATOM 2008 C CA . MET B 1 103 ? 8.469 12.773 3.254 1 98.69 103 MET B CA 1
ATOM 2009 C C . MET B 1 103 ? 9.898 12.297 3.467 1 98.69 103 MET B C 1
ATOM 2011 O O . MET B 1 103 ? 10.25 11.18 3.096 1 98.69 103 MET B O 1
ATOM 2015 N N . LYS B 1 104 ? 10.719 13.109 4.051 1 98.62 104 LYS B N 1
ATOM 2016 C CA . LYS B 1 104 ? 12.086 12.727 4.359 1 98.62 104 LYS B CA 1
ATOM 2017 C C . LYS B 1 104 ? 12.125 11.578 5.371 1 98.62 104 LYS B C 1
ATOM 2019 O O . LYS B 1 104 ? 12.914 10.648 5.227 1 98.62 104 LYS B O 1
ATOM 2024 N N . ALA B 1 105 ? 11.305 11.68 6.359 1 98.69 105 ALA B N 1
ATOM 2025 C CA . ALA B 1 105 ? 11.219 10.617 7.355 1 98.69 105 ALA B CA 1
ATOM 2026 C C . ALA B 1 105 ? 10.828 9.289 6.711 1 98.69 105 ALA B C 1
ATOM 2028 O O . ALA B 1 105 ? 11.359 8.234 7.066 1 98.69 105 ALA B O 1
ATOM 2029 N N . LEU B 1 106 ? 9.891 9.359 5.746 1 98.81 106 LEU B N 1
ATOM 2030 C CA . LEU B 1 106 ? 9.484 8.156 5.035 1 98.81 106 LEU B CA 1
ATOM 2031 C C . LEU B 1 106 ? 10.633 7.594 4.207 1 98.81 106 LEU B C 1
ATOM 2033 O O . LEU B 1 106 ? 10.836 6.379 4.16 1 98.81 106 LEU B O 1
ATOM 2037 N N . ALA B 1 107 ? 11.344 8.477 3.562 1 98.81 107 ALA B N 1
ATOM 2038 C CA . ALA B 1 107 ? 12.5 8.039 2.775 1 98.81 107 ALA B CA 1
ATOM 2039 C C . ALA B 1 107 ? 13.531 7.336 3.652 1 98.81 107 ALA B C 1
ATOM 2041 O O . ALA B 1 107 ? 14.023 6.262 3.305 1 98.81 107 ALA B O 1
ATOM 2042 N N . CYS B 1 108 ? 13.844 7.93 4.766 1 98.69 108 CYS B N 1
ATOM 2043 C CA . CYS B 1 108 ? 14.797 7.344 5.703 1 98.69 108 CYS B CA 1
ATOM 2044 C C . CYS B 1 108 ? 14.289 6 6.215 1 98.69 108 CYS B C 1
ATOM 2046 O O . CYS B 1 108 ? 15.062 5.043 6.328 1 98.69 108 CYS B O 1
ATOM 2048 N N . HIS B 1 109 ? 13.008 5.941 6.531 1 98.5 109 HIS B N 1
ATOM 2049 C CA . HIS B 1 109 ? 12.406 4.703 7.012 1 98.5 109 HIS B CA 1
ATOM 2050 C C . HIS B 1 109 ? 12.469 3.609 5.953 1 98.5 109 HIS B C 1
ATOM 2052 O O . HIS B 1 109 ? 12.758 2.453 6.266 1 98.5 109 HIS B O 1
ATOM 2058 N N . ALA B 1 110 ? 12.172 3.998 4.727 1 98.44 110 ALA B N 1
ATOM 2059 C CA . ALA B 1 110 ? 12.266 3.061 3.607 1 98.44 110 ALA B CA 1
ATOM 2060 C C . ALA B 1 110 ? 13.656 2.449 3.516 1 98.44 110 ALA B C 1
ATOM 2062 O O . ALA B 1 110 ? 13.805 1.226 3.488 1 98.44 110 ALA B O 1
ATOM 2063 N N . LEU B 1 111 ? 14.656 3.275 3.545 1 97.94 111 LEU B N 1
ATOM 2064 C CA . LEU B 1 111 ? 16.047 2.83 3.422 1 97.94 111 LEU B CA 1
ATOM 2065 C C . LEU B 1 111 ? 16.438 1.956 4.605 1 97.94 111 LEU B C 1
ATOM 2067 O O . LEU B 1 111 ? 17.109 0.936 4.434 1 97.94 111 LEU B O 1
ATOM 2071 N N . LYS B 1 112 ? 16 2.342 5.773 1 97.38 112 LYS B N 1
ATOM 2072 C CA . LYS B 1 112 ? 16.297 1.598 6.992 1 97.38 112 LYS B CA 1
ATOM 2073 C C . LYS B 1 112 ? 15.828 0.153 6.891 1 97.38 112 LYS B C 1
ATOM 2075 O O . LYS B 1 112 ? 16.469 -0.759 7.41 1 97.38 112 LYS B O 1
ATOM 2080 N N . HIS B 1 113 ? 14.719 -0.036 6.172 1 96.62 113 HIS B N 1
ATOM 2081 C CA . HIS B 1 113 ? 14.125 -1.366 6.121 1 96.62 113 HIS B CA 1
ATOM 2082 C C . HIS B 1 113 ? 14.367 -2.027 4.766 1 96.62 113 HIS B C 1
ATOM 2084 O O . HIS B 1 113 ? 13.641 -2.949 4.383 1 96.62 113 HIS B O 1
ATOM 2090 N N . GLY B 1 114 ? 15.297 -1.492 4.012 1 95.44 114 GLY B N 1
ATOM 2091 C CA . GLY B 1 114 ? 15.75 -2.146 2.795 1 95.44 114 GLY B CA 1
ATOM 2092 C C . GLY B 1 114 ? 14.852 -1.893 1.604 1 95.44 114 GLY B C 1
ATOM 2093 O O . GLY B 1 114 ? 14.898 -2.623 0.612 1 95.44 114 GLY B O 1
ATOM 2094 N N . CYS B 1 115 ? 13.977 -0.945 1.716 1 97.25 115 CYS B N 1
ATOM 2095 C CA . CYS B 1 115 ? 13.172 -0.551 0.564 1 97.25 115 CYS B CA 1
ATOM 2096 C C . CYS B 1 115 ? 13.984 0.295 -0.406 1 97.25 115 CYS B C 1
ATOM 2098 O O . CYS B 1 115 ? 14.773 1.146 0.014 1 97.25 115 CYS B O 1
ATOM 2100 N N . GLN B 1 116 ? 13.758 0.046 -1.675 1 95.31 116 GLN B N 1
ATOM 2101 C CA . GLN B 1 116 ? 14.5 0.776 -2.693 1 95.31 116 GLN B CA 1
ATOM 2102 C C . GLN B 1 116 ? 13.602 1.767 -3.43 1 95.31 116 GLN B C 1
ATOM 2104 O O . GLN B 1 116 ? 14.031 2.398 -4.398 1 95.31 116 GLN B O 1
ATOM 2109 N N . ARG B 1 117 ? 12.375 1.818 -2.898 1 97.25 117 ARG B N 1
ATOM 2110 C CA . ARG B 1 117 ? 11.43 2.748 -3.512 1 97.25 117 ARG B CA 1
ATOM 2111 C C . ARG B 1 117 ? 10.477 3.322 -2.471 1 97.25 117 ARG B C 1
ATOM 2113 O O . ARG B 1 117 ? 10.078 2.625 -1.536 1 97.25 117 ARG B O 1
ATOM 2120 N N . LEU B 1 118 ? 10.211 4.559 -2.623 1 98.69 118 LEU B N 1
ATOM 2121 C CA . LEU B 1 118 ? 9.109 5.277 -2 1 98.69 118 LEU B CA 1
ATOM 2122 C C . LEU B 1 118 ? 8.086 5.715 -3.043 1 98.69 118 LEU B C 1
ATOM 2124 O O . LEU B 1 118 ? 8.375 6.562 -3.891 1 98.69 118 LEU B O 1
ATOM 2128 N N . ASP B 1 119 ? 6.914 5.074 -3.008 1 98.62 119 ASP B N 1
ATOM 2129 C CA . ASP B 1 119 ? 5.871 5.289 -4.008 1 98.62 119 ASP B CA 1
ATOM 2130 C C . ASP B 1 119 ? 4.621 5.895 -3.377 1 98.62 119 ASP B C 1
ATOM 2132 O O . ASP B 1 119 ? 4.332 5.652 -2.205 1 98.62 119 ASP B O 1
ATOM 2136 N N . TRP B 1 120 ? 3.904 6.648 -4.16 1 98.31 120 TRP B N 1
ATOM 2137 C CA . TRP B 1 120 ? 2.594 7.168 -3.775 1 98.31 120 TRP B CA 1
ATOM 2138 C C . TRP B 1 120 ? 1.823 7.66 -4.996 1 98.31 120 TRP B C 1
ATOM 2140 O O . TRP B 1 120 ? 2.332 7.617 -6.117 1 98.31 120 TRP B O 1
ATOM 2150 N N . THR B 1 121 ? 0.569 7.977 -4.793 1 97.56 121 THR B N 1
ATOM 2151 C CA . THR B 1 121 ? -0.262 8.555 -5.844 1 97.56 121 THR B CA 1
ATOM 2152 C C . THR B 1 121 ? -0.857 9.883 -5.395 1 97.56 121 THR B C 1
ATOM 2154 O O . THR B 1 121 ? -0.914 10.172 -4.199 1 97.56 121 THR B O 1
ATOM 2157 N N . ALA B 1 122 ? -1.163 10.68 -6.312 1 96.62 122 ALA B N 1
ATOM 2158 C CA . ALA B 1 122 ? -1.921 11.906 -6.098 1 96.62 122 ALA B CA 1
ATOM 2159 C C . ALA B 1 122 ? -2.932 12.133 -7.219 1 96.62 122 ALA B C 1
ATOM 2161 O O . ALA B 1 122 ? -2.729 11.68 -8.344 1 96.62 122 ALA B O 1
ATOM 2162 N N . GLU B 1 123 ? -3.945 12.844 -6.879 1 94.62 123 GLU B N 1
ATOM 2163 C CA . GLU B 1 123 ? -4.926 13.211 -7.898 1 94.62 123 GLU B CA 1
ATOM 2164 C C . GLU B 1 123 ? -4.379 14.289 -8.828 1 94.62 123 GLU B C 1
ATOM 2166 O O . GLU B 1 123 ? -3.83 15.289 -8.367 1 94.62 123 GLU B O 1
ATOM 2171 N N . ARG B 1 124 ? -4.602 14.141 -10.172 1 94.56 124 ARG B N 1
ATOM 2172 C CA . ARG B 1 124 ? -4.121 15.094 -11.172 1 94.56 124 ARG B CA 1
ATOM 2173 C C . ARG B 1 124 ? -4.695 16.484 -10.922 1 94.56 124 ARG B C 1
ATOM 2175 O O . ARG B 1 124 ? -4.031 17.484 -11.18 1 94.56 124 ARG B O 1
ATOM 2182 N N . GLY B 1 125 ? -5.859 16.547 -10.367 1 93.75 125 GLY B N 1
ATOM 2183 C CA . GLY B 1 125 ? -6.543 17.812 -10.141 1 93.75 125 GLY B CA 1
ATOM 2184 C C . GLY B 1 125 ? -6.113 18.5 -8.859 1 93.75 125 GLY B C 1
ATOM 2185 O O . GLY B 1 125 ? -6.52 19.641 -8.594 1 93.75 125 GLY B O 1
ATOM 2186 N N . ASN B 1 126 ? -5.332 17.844 -8.055 1 93.44 126 ASN B N 1
ATOM 2187 C CA . ASN B 1 126 ? -4.809 18.453 -6.836 1 93.44 126 ASN B CA 1
ATOM 2188 C C . ASN B 1 126 ? -3.555 19.281 -7.113 1 93.44 126 ASN B C 1
ATOM 2190 O O . ASN B 1 126 ? -2.438 18.812 -6.887 1 93.44 126 ASN B O 1
ATOM 2194 N N . ALA B 1 127 ? -3.732 20.5 -7.43 1 94.56 127 ALA B N 1
ATOM 2195 C CA . ALA B 1 127 ? -2.654 21.375 -7.895 1 94.56 127 ALA B CA 1
ATOM 2196 C C . ALA B 1 127 ? -1.608 21.578 -6.801 1 94.56 127 ALA B C 1
ATOM 2198 O O . ALA B 1 127 ? -0.409 21.641 -7.082 1 94.56 127 ALA B O 1
ATOM 2199 N N . ASP B 1 128 ? -2.074 21.719 -5.602 1 92.94 128 ASP B N 1
ATOM 2200 C CA . ASP B 1 128 ? -1.161 21.938 -4.484 1 92.94 128 ASP B CA 1
ATOM 2201 C C . ASP B 1 128 ? -0.229 20.75 -4.289 1 92.94 128 ASP B C 1
ATOM 2203 O O . ASP B 1 128 ? 0.981 20.906 -4.129 1 92.94 128 ASP B O 1
ATOM 2207 N N . ALA B 1 129 ? -0.854 19.547 -4.312 1 94.38 129 ALA B N 1
ATOM 2208 C CA . ALA B 1 129 ? -0.05 18.344 -4.156 1 94.38 129 ALA B CA 1
ATOM 2209 C C . ALA B 1 129 ? 0.935 18.188 -5.312 1 94.38 129 ALA B C 1
ATOM 2211 O O . ALA B 1 129 ? 2.113 17.891 -5.094 1 94.38 129 ALA B O 1
ATOM 2212 N N . VAL B 1 130 ? 0.48 18.422 -6.484 1 96.62 130 VAL B N 1
ATOM 2213 C CA . VAL B 1 130 ? 1.304 18.297 -7.684 1 96.62 130 VAL B CA 1
ATOM 2214 C C . VAL B 1 130 ? 2.488 19.25 -7.609 1 96.62 130 VAL B C 1
ATOM 2216 O O . VAL B 1 130 ? 3.629 18.859 -7.863 1 96.62 130 VAL B O 1
ATOM 2219 N N . ALA B 1 131 ? 2.248 20.469 -7.238 1 96.31 131 ALA B N 1
ATOM 2220 C CA . ALA B 1 131 ? 3.305 21.469 -7.105 1 96.31 131 ALA B CA 1
ATOM 2221 C C . ALA B 1 131 ? 4.309 21.062 -6.031 1 96.31 131 ALA B C 1
ATOM 2223 O O . ALA B 1 131 ? 5.52 21.219 -6.211 1 96.31 131 ALA B O 1
ATOM 2224 N N . PHE B 1 132 ? 3.811 20.578 -4.961 1 97 132 PHE B N 1
ATOM 2225 C CA . PHE B 1 132 ? 4.652 20.156 -3.852 1 97 132 PHE B CA 1
ATOM 2226 C C . PHE B 1 132 ? 5.582 19.031 -4.285 1 97 132 PHE B C 1
ATOM 2228 O O . PHE B 1 132 ? 6.789 19.078 -4.043 1 97 132 PHE B O 1
ATOM 2235 N N . TYR B 1 133 ? 5.012 17.984 -4.934 1 98.12 133 TYR B N 1
ATOM 2236 C CA . TYR B 1 133 ? 5.801 16.828 -5.316 1 98.12 133 TYR B CA 1
ATOM 2237 C C . TYR B 1 133 ? 6.805 17.188 -6.402 1 98.12 133 TYR B C 1
ATOM 2239 O O . TYR B 1 133 ? 7.914 16.641 -6.434 1 98.12 133 TYR B O 1
ATOM 2247 N N . ARG B 1 134 ? 6.414 18.109 -7.266 1 97.12 134 ARG B N 1
ATOM 2248 C CA . ARG B 1 134 ? 7.367 18.625 -8.234 1 97.12 134 ARG B CA 1
ATOM 2249 C C . ARG B 1 134 ? 8.531 19.328 -7.539 1 97.12 134 ARG B C 1
ATOM 2251 O O . ARG B 1 134 ? 9.695 19.109 -7.883 1 97.12 134 ARG B O 1
ATOM 2258 N N . ARG B 1 135 ? 8.281 20.094 -6.551 1 96.62 135 ARG B N 1
ATOM 2259 C CA . ARG B 1 135 ? 9.273 20.891 -5.836 1 96.62 135 ARG B CA 1
ATOM 2260 C C . ARG B 1 135 ? 10.281 19.984 -5.121 1 96.62 135 ARG B C 1
ATOM 2262 O O . ARG B 1 135 ? 11.469 20.312 -5.055 1 96.62 135 ARG B O 1
ATOM 2269 N N . ILE B 1 136 ? 9.828 18.891 -4.582 1 97.06 136 ILE B N 1
ATOM 2270 C CA . ILE B 1 136 ? 10.75 18.047 -3.836 1 97.06 136 ILE B CA 1
ATOM 2271 C C . ILE B 1 136 ? 11.484 17.125 -4.797 1 97.06 136 ILE B C 1
ATOM 2273 O O . ILE B 1 136 ? 12.297 16.297 -4.367 1 97.06 136 ILE B O 1
ATOM 2277 N N . GLY B 1 137 ? 11.109 17.141 -6.105 1 97.38 137 GLY B N 1
ATOM 2278 C CA . GLY B 1 137 ? 11.852 16.406 -7.117 1 97.38 137 GLY B CA 1
ATOM 2279 C C . GLY B 1 137 ? 11.352 14.984 -7.301 1 97.38 137 GLY B C 1
ATOM 2280 O O . GLY B 1 137 ? 12.125 14.102 -7.668 1 97.38 137 GLY B O 1
ATOM 2281 N N . ALA B 1 138 ? 10.078 14.781 -7.059 1 97.81 138 ALA B N 1
ATOM 2282 C CA . ALA B 1 138 ? 9.523 13.438 -7.215 1 97.81 138 ALA B CA 1
ATOM 2283 C C . ALA B 1 138 ? 9.453 13.039 -8.688 1 97.81 138 ALA B C 1
ATOM 2285 O O . ALA B 1 138 ? 9.102 13.859 -9.539 1 97.81 138 ALA B O 1
ATOM 2286 N N . GLY B 1 139 ? 9.797 11.773 -8.961 1 97.56 139 GLY B N 1
ATOM 2287 C CA . GLY B 1 139 ? 9.617 11.234 -10.297 1 97.56 139 GLY B CA 1
ATOM 2288 C C . GLY B 1 139 ? 8.203 10.758 -10.562 1 97.56 139 GLY B C 1
ATOM 2289 O O . GLY B 1 139 ? 7.484 10.383 -9.633 1 97.56 139 GLY B O 1
ATOM 2290 N N . ILE B 1 140 ? 7.855 10.773 -11.875 1 97.31 140 ILE B N 1
ATOM 2291 C CA . ILE B 1 140 ? 6.562 10.234 -12.289 1 97.31 140 ILE B CA 1
ATOM 2292 C C . ILE B 1 140 ? 6.766 8.898 -12.992 1 97.31 140 ILE B C 1
ATOM 2294 O O . ILE B 1 140 ? 7.637 8.766 -13.852 1 97.31 140 ILE B O 1
ATOM 2298 N N . VAL B 1 141 ? 5.992 7.914 -12.516 1 96.88 141 VAL B N 1
ATOM 2299 C CA . VAL B 1 141 ? 6.004 6.605 -13.156 1 96.88 141 VAL B CA 1
ATOM 2300 C C . VAL B 1 141 ? 4.965 6.566 -14.273 1 96.88 141 VAL B C 1
ATOM 2302 O O . VAL B 1 141 ? 3.76 6.547 -14.008 1 96.88 141 VAL B O 1
ATOM 2305 N N . GLU B 1 142 ? 5.398 6.488 -15.5 1 92.94 142 GLU B N 1
ATOM 2306 C CA . GLU B 1 142 ? 4.512 6.625 -16.656 1 92.94 142 GLU B CA 1
ATOM 2307 C C . GLU B 1 142 ? 4.008 5.266 -17.125 1 92.94 142 GLU B C 1
ATOM 2309 O O . GLU B 1 142 ? 2.955 5.172 -17.766 1 92.94 142 GLU B O 1
ATOM 2314 N N . ASP B 1 143 ? 4.723 4.25 -16.812 1 92.19 143 ASP B N 1
ATOM 2315 C CA . ASP B 1 143 ? 4.438 2.959 -17.422 1 92.19 143 ASP B CA 1
ATOM 2316 C C . ASP B 1 143 ? 3.629 2.068 -16.484 1 92.19 143 ASP B C 1
ATOM 2318 O O . ASP B 1 143 ? 3.883 0.867 -16.391 1 92.19 143 ASP B O 1
ATOM 2322 N N . LYS B 1 144 ? 2.734 2.648 -15.711 1 94.88 144 LYS B N 1
ATOM 2323 C CA . LYS B 1 144 ? 1.865 1.881 -14.82 1 94.88 144 LYS B CA 1
ATOM 2324 C C . LYS B 1 144 ? 0.396 2.197 -15.078 1 94.88 144 LYS B C 1
ATOM 2326 O O . LYS B 1 144 ? 0.033 3.357 -15.289 1 94.88 144 LYS B O 1
ATOM 2331 N N . ILE B 1 145 ? -0.353 1.196 -15.156 1 96.56 145 ILE B N 1
ATOM 2332 C CA . ILE B 1 145 ? -1.807 1.314 -15.164 1 96.56 145 ILE B CA 1
ATOM 2333 C C . ILE B 1 145 ? -2.348 1.113 -13.75 1 96.56 145 ILE B C 1
ATOM 2335 O O . ILE B 1 145 ? -1.942 0.182 -13.055 1 96.56 145 ILE B O 1
ATOM 2339 N N . TYR B 1 146 ? -3.16 1.993 -13.273 1 97.69 146 TYR B N 1
ATOM 2340 C CA . TYR B 1 146 ? -3.799 1.882 -11.969 1 97.69 146 TYR B CA 1
ATOM 2341 C C . TYR B 1 146 ? -5.195 1.288 -12.094 1 97.69 146 TYR B C 1
ATOM 2343 O O . TYR B 1 146 ? -6.078 1.882 -12.719 1 97.69 146 TYR B O 1
ATOM 2351 N N . TYR B 1 147 ? -5.41 0.114 -11.492 1 98.38 147 TYR B N 1
ATOM 2352 C CA . TYR B 1 147 ? -6.684 -0.597 -11.539 1 98.38 147 TYR B CA 1
ATOM 2353 C C . TYR B 1 147 ? -7.422 -0.483 -10.211 1 98.38 147 TYR B C 1
ATOM 2355 O O . TYR B 1 147 ? -6.801 -0.329 -9.156 1 98.38 147 TYR B O 1
ATOM 2363 N N . ARG B 1 148 ? -8.812 -0.604 -10.398 1 98.5 148 ARG B N 1
ATOM 2364 C CA . ARG B 1 148 ? -9.625 -0.513 -9.188 1 98.5 148 ARG B CA 1
ATOM 2365 C C . ARG B 1 148 ? -10.945 -1.259 -9.352 1 98.5 148 ARG B C 1
ATOM 2367 O O . ARG B 1 148 ? -11.57 -1.191 -10.406 1 98.5 148 ARG B O 1
ATOM 2374 N N . PHE B 1 149 ? -11.273 -2.084 -8.391 1 98.5 149 PHE B N 1
ATOM 2375 C CA . PHE B 1 149 ? -12.664 -2.422 -8.094 1 98.5 149 PHE B CA 1
ATOM 2376 C C . PHE B 1 149 ? -13.18 -1.612 -6.91 1 98.5 149 PHE B C 1
ATOM 2378 O O . PHE B 1 149 ? -12.539 -1.567 -5.855 1 98.5 149 PHE B O 1
ATOM 2385 N N . SER B 1 150 ? -14.328 -0.945 -7.055 1 97.06 150 SER B N 1
ATOM 2386 C CA . SER B 1 150 ? -14.867 -0.165 -5.941 1 97.06 150 SER B CA 1
ATOM 2387 C C . SER B 1 150 ? -16.391 -0.245 -5.895 1 97.06 150 SER B C 1
ATOM 2389 O O . SER B 1 150 ? -17.031 -0.589 -6.891 1 97.06 150 SER B O 1
ATOM 2391 N N . GLY B 1 151 ? -16.938 0.015 -4.695 1 95.06 151 GLY B N 1
ATOM 2392 C CA . GLY B 1 151 ? -18.375 0.08 -4.531 1 95.06 151 GLY B CA 1
ATOM 2393 C C . GLY B 1 151 ? -19.094 -1.172 -5.008 1 95.06 151 GLY B C 1
ATOM 2394 O O . GLY B 1 151 ? -18.766 -2.281 -4.586 1 95.06 151 GLY B O 1
ATOM 2395 N N . GLU B 1 152 ? -20.047 -0.948 -5.93 1 96.12 152 GLU B N 1
ATOM 2396 C CA . GLU B 1 152 ? -20.875 -2.055 -6.41 1 96.12 152 GLU B CA 1
ATOM 2397 C C . GLU B 1 152 ? -20.047 -3.027 -7.254 1 96.12 152 GLU B C 1
ATOM 2399 O O . GLU B 1 152 ? -20.281 -4.238 -7.207 1 96.12 152 GLU B O 1
ATOM 2404 N N . ALA B 1 153 ? -19.125 -2.5 -7.992 1 97.38 153 ALA B N 1
ATOM 2405 C CA . ALA B 1 153 ? -18.281 -3.359 -8.828 1 97.38 153 ALA B CA 1
ATOM 2406 C C . ALA B 1 153 ? -17.453 -4.32 -7.973 1 97.38 153 ALA B C 1
ATOM 2408 O O . ALA B 1 153 ? -17.25 -5.477 -8.352 1 97.38 153 ALA B O 1
ATOM 2409 N N . LEU B 1 154 ? -16.969 -3.818 -6.82 1 98.12 154 LEU B N 1
ATOM 2410 C CA . LEU B 1 154 ? -16.219 -4.66 -5.895 1 98.12 154 LEU B CA 1
ATOM 2411 C C . LEU B 1 154 ? -17.109 -5.758 -5.316 1 98.12 154 LEU B C 1
ATOM 2413 O O . LEU B 1 154 ? -16.719 -6.926 -5.289 1 98.12 154 LEU B O 1
ATOM 2417 N N . LYS B 1 155 ? -18.297 -5.418 -4.922 1 97.75 155 LYS B N 1
ATOM 2418 C CA . LYS B 1 155 ? -19.25 -6.375 -4.355 1 97.75 155 LYS B CA 1
ATOM 2419 C C . LYS B 1 155 ? -19.641 -7.43 -5.387 1 97.75 155 LYS B C 1
ATOM 2421 O O . LYS B 1 155 ? -19.688 -8.625 -5.074 1 97.75 155 LYS B O 1
ATOM 2426 N N . ASP B 1 156 ? -19.891 -6.973 -6.605 1 97.75 156 ASP B N 1
ATOM 2427 C CA . ASP B 1 156 ? -20.281 -7.875 -7.684 1 97.75 156 ASP B CA 1
ATOM 2428 C C . ASP B 1 156 ? -19.156 -8.867 -8 1 97.75 156 ASP B C 1
ATOM 2430 O O . ASP B 1 156 ? -19.406 -10.055 -8.18 1 97.75 156 ASP B O 1
ATOM 2434 N N . PHE B 1 157 ? -17.969 -8.352 -7.988 1 97.75 157 PHE B N 1
ATOM 2435 C CA . PHE B 1 157 ? -16.828 -9.203 -8.312 1 97.75 157 PHE B CA 1
ATOM 2436 C C . PHE B 1 157 ? -16.594 -10.227 -7.219 1 97.75 157 PHE B C 1
ATOM 2438 O O . PHE B 1 157 ? -16.281 -11.391 -7.504 1 97.75 157 PHE B O 1
ATOM 2445 N N . ALA B 1 158 ? -16.734 -9.836 -5.973 1 97 158 ALA B N 1
ATOM 2446 C CA . ALA B 1 158 ? -16.547 -10.727 -4.832 1 97 158 ALA B CA 1
ATOM 2447 C C . ALA B 1 158 ? -17.562 -11.867 -4.867 1 97 158 ALA B C 1
ATOM 2449 O O . ALA B 1 158 ? -17.266 -12.977 -4.41 1 97 158 ALA B O 1
ATOM 2450 N N . GLY B 1 159 ? -18.75 -11.57 -5.383 1 93 159 GLY B N 1
ATOM 2451 C CA . GLY B 1 159 ? -19.844 -12.539 -5.383 1 93 159 GLY B CA 1
ATOM 2452 C C . GLY B 1 159 ? -19.828 -13.445 -6.598 1 93 159 GLY B C 1
ATOM 2453 O O . GLY B 1 159 ? -20.609 -14.398 -6.668 1 93 159 GLY B O 1
ATOM 2454 N N . ARG B 1 160 ? -19.078 -13.094 -7.676 1 84.69 160 ARG B N 1
ATOM 2455 C CA . ARG B 1 160 ? -19.016 -13.898 -8.891 1 84.69 160 ARG B CA 1
ATOM 2456 C C . ARG B 1 160 ? -18.359 -15.242 -8.625 1 84.69 160 ARG B C 1
ATOM 2458 O O . ARG B 1 160 ? -17.438 -15.344 -7.801 1 84.69 160 ARG B O 1
#

InterPro domains:
  IPR000182 GNAT domain [PF00583] (40-137)
  IPR000182 GNAT domain [PS51186] (2-158)
  IPR016181 Acyl-CoA N-acyltransferase [SSF55729] (1-152)
  IPR051016 Diverse Substrate Acetyltransferase [PTHR10545] (5-158)

Secondary structure (DSSP, 8-state):
-EEEEE--GGGHHHHHHHHHHHHHHHH-TTT--HHHHHHHHHHHTTSTTB--EEEEEEETTEEEEEEEEEEEEEEGGGEEEEEEEEEEE-GGGTTSSHHHHHHHHHHHHHHHTTEEEEEEEEETT-HHHHHHHHHTT-EE--SEEEEEEEHHHHHHHHH-/-EEEEE--GGGHHHHHHHHHHHHHHHH-TTT--HHHHHHHHHHHTTSTTB--EEEEEEETTEEEEEEEEEEEEEEGGGEEEEEEEEEEE-GGGTTSSHHHHHHHHHHHHHHHTTEEEEEEEEETT-HHHHHHHHHTT-EE--SEEEEEEEHHHHHHHHH-

Sequence (320 aa):
MITTRLATPADTAALAELLYQIDLHYFGPGRACRQASARYAADKLFQPHCGVQIMLAEREGVTIGLATFSLLYPAPDYGGQLFMKDLFTHPEARGSGAGKALMKALACHALKHGCQRLDWTAERGNADAVAFYRRIGAGIVEDKIYYRFSGEALKDFAGRMITTRLATPADTAALAELLYQIDLHYFGPGRACRQASARYAADKLFQPHCGVQIMLAEREGVTIGLATFSLLYPAPDYGGQLFMKDLFTHPEARGSGAGKALMKALACHALKHGCQRLDWTAERGNADAVAFYRRIGAGIVEDKIYYRFSGEALKDFAGR

Foldseek 3Di:
DKDKDWDDPVCLLVQLVVVLLVCCVPPNPVRRDSVVSSVCSVPAPPDPVHQWIKMFIDDPRHTFWIWIWGWDDDDPPRAIEIETEDTDGHPVCPVVCRRVNRVVVSVVVRVVRRHPYYDYDDDPPPPVVVVVCVVVPHDDDDPDDDDDQDDPSVVVVVVD/DKDKDWDDPVCLLVQLVVVLQVCCVPPNPVRRDSVVSSVCSVPAPPDPVHQWIKMFIDDPRHTFWIWIWGWDDDDPPRAIEIEIEDTDGHPVCPVVCRRVNRVVVSVVVRVVRRHPYYDYDDDPPPPVVVVVCVVVPHDDDDPDDDDDDDDPSVVVVVVD